Protein AF-A0A0C2JG54-F1 (afdb_monomer_lite)

Organism: Thelohanellus kitauei (NCBI:txid669202)

Foldseek 3Di:
DDPVQVLLDDPPPVPDDGDCQLVLLQVLLCPPVPDNPDPDSVVVSVVLLVLQVVLVCLLPDQQDPPPPPDPDDDPDDDDDPVSVVNSLPVSLVSLVVVLVVSVVSRHDPVSSCSSNVDDPVSVVVCLVPVPVPPNPPCPPVDPPDDDQPPQDDLVNLLPDQDDPLRCSVVCVVPVVLLVVLLVQLVVDVVSVVVSVVVVDVVVDPPDPDDPSCSCRSNDDDPPVVVVVVVVVVVVVVVVVVVVD

Radius of gyration: 28.85 Å; chains: 1; bounding box: 60×51×78 Å

Secondary structure (DSSP, 8-state):
--GGGTTT-----SSSS---HHHHHHHHHHH-TT--S-SSHHHHHHHHHHHHHHHHHHHHS----------------S--HHHHHHHHHHHHHHHHHHHHHHHHTT--HHHHHHHH---HHHHHHHHHH-TT-TTGGGTT---SS---PPPPPHHHHHTS--STT-TTHHHHHTHHHHHHHHHHHHH-HHHHHHHHHHHHHHH-TT----HHHHHHHTT---THHHHHHHHHHHHHHHHHHS--

Structure (mmCIF, N/CA/C/O backbone):
data_AF-A0A0C2JG54-F1
#
_entry.id   AF-A0A0C2JG54-F1
#
loop_
_atom_site.group_PDB
_atom_site.id
_atom_site.type_symbol
_atom_site.label_atom_id
_atom_site.label_alt_id
_atom_site.label_comp_id
_atom_site.label_asym_id
_atom_site.label_entity_id
_atom_site.label_seq_id
_atom_site.pdbx_PDB_ins_code
_atom_site.Cartn_x
_atom_site.Cartn_y
_atom_site.Cartn_z
_atom_site.occupancy
_atom_site.B_iso_or_equiv
_atom_site.auth_seq_id
_atom_site.auth_comp_id
_atom_site.auth_asym_id
_atom_site.auth_atom_id
_atom_site.pdbx_PDB_model_num
ATOM 1 N N . MET A 1 1 ? -26.460 14.138 14.884 1.00 49.19 1 MET A N 1
ATOM 2 C CA . MET A 1 1 ? -25.279 13.761 15.700 1.00 49.19 1 MET A CA 1
ATOM 3 C C . MET A 1 1 ? -24.371 14.977 15.811 1.00 49.19 1 MET A C 1
ATOM 5 O O . MET A 1 1 ? -24.187 15.636 14.797 1.00 49.19 1 MET A O 1
ATOM 9 N N . LYS A 1 2 ? -23.854 15.303 17.004 1.00 48.59 2 LYS A N 1
ATOM 10 C CA . LYS A 1 2 ? -22.989 16.481 17.217 1.00 48.59 2 LYS A CA 1
ATOM 11 C C . LYS A 1 2 ? -21.664 16.333 16.445 1.00 48.59 2 LYS A C 1
ATOM 13 O O . LYS A 1 2 ? -21.133 15.227 16.345 1.00 48.59 2 LYS A O 1
ATOM 18 N N . GLU A 1 3 ? -21.126 17.434 15.915 1.00 58.03 3 GLU A N 1
ATOM 19 C CA . GLU A 1 3 ? -19.881 17.465 15.119 1.00 58.03 3 GLU A CA 1
ATOM 20 C C . GLU A 1 3 ? -18.655 16.902 15.857 1.00 58.03 3 GLU A C 1
ATOM 22 O O . GLU A 1 3 ? -17.719 16.401 15.231 1.00 58.03 3 GLU A O 1
ATOM 27 N N . THR A 1 4 ? -18.694 16.901 17.189 1.00 57.66 4 THR A N 1
ATOM 28 C CA . THR A 1 4 ? -17.655 16.382 18.085 1.00 57.66 4 THR A CA 1
ATOM 29 C C . THR A 1 4 ? -17.333 14.894 17.891 1.00 57.66 4 THR A C 1
ATOM 31 O O . THR A 1 4 ? -16.250 14.458 18.273 1.00 57.66 4 THR A O 1
ATOM 34 N N . TYR A 1 5 ? -18.217 14.105 17.268 1.00 62.91 5 TYR A N 1
ATOM 35 C CA . TYR A 1 5 ? -18.058 12.644 17.144 1.00 62.91 5 TYR A CA 1
ATOM 36 C C . TYR A 1 5 ? -17.527 12.161 15.786 1.00 62.91 5 TYR A C 1
ATOM 38 O O . TYR A 1 5 ? -17.170 10.991 15.628 1.00 62.91 5 TYR A O 1
ATOM 46 N N . LYS A 1 6 ? -17.399 13.074 14.818 1.00 66.75 6 LYS A N 1
ATOM 47 C CA . LYS A 1 6 ? -16.863 12.831 13.467 1.00 66.75 6 LYS A CA 1
ATOM 48 C C . LYS A 1 6 ? -15.431 12.245 13.400 1.00 66.75 6 LYS A C 1
ATOM 50 O O . LYS A 1 6 ? -15.089 11.664 12.375 1.00 66.75 6 LYS A O 1
ATOM 55 N N . PRO A 1 7 ? -14.553 12.379 14.418 1.00 61.56 7 PRO A N 1
ATOM 56 C CA . PRO A 1 7 ? -13.228 11.745 14.391 1.00 61.56 7 PRO A CA 1
ATOM 57 C C . PRO A 1 7 ? -13.228 10.262 14.796 1.00 61.56 7 PRO A C 1
ATOM 59 O O . PRO A 1 7 ? -12.295 9.540 14.452 1.00 61.56 7 PRO A O 1
ATOM 62 N N . VAL A 1 8 ? -14.231 9.828 15.567 1.00 64.75 8 VAL A N 1
ATOM 63 C CA . VAL A 1 8 ? -14.360 8.459 16.112 1.00 64.75 8 VAL A CA 1
ATOM 64 C C . VAL A 1 8 ? -15.278 7.618 15.224 1.00 64.75 8 VAL A C 1
ATOM 66 O O . VAL A 1 8 ? -15.030 6.436 15.001 1.00 64.75 8 VAL A O 1
ATOM 69 N N . TYR A 1 9 ? -16.290 8.261 14.646 1.00 70.50 9 TYR A N 1
ATOM 70 C CA . TYR A 1 9 ? -17.111 7.737 13.562 1.00 70.50 9 TYR A CA 1
ATOM 71 C C . TYR A 1 9 ? -16.610 8.327 12.246 1.00 70.50 9 TYR A C 1
ATOM 73 O O . TYR A 1 9 ? -16.751 9.533 12.064 1.00 70.50 9 TYR A O 1
ATOM 81 N N . PRO A 1 10 ? -16.101 7.536 11.284 1.00 60.97 10 PRO A N 1
ATOM 82 C CA . PRO A 1 10 ? -17.050 6.770 10.475 1.00 60.97 10 PRO A CA 1
ATOM 83 C C . PRO A 1 10 ? -16.484 5.455 9.914 1.00 60.97 10 PRO A C 1
ATOM 85 O O . PRO A 1 10 ? -15.308 5.339 9.593 1.00 60.97 10 PRO A O 1
ATOM 88 N N . CYS A 1 11 ? -17.343 4.480 9.644 1.00 57.81 11 CYS A N 1
ATOM 89 C CA . CYS A 1 11 ? -17.096 3.597 8.508 1.00 57.81 11 CYS A CA 1
ATOM 90 C C . CYS A 1 11 ? -17.916 4.163 7.347 1.00 57.81 11 CYS A C 1
ATOM 92 O O . CYS A 1 11 ? -19.117 3.889 7.260 1.00 57.81 11 CYS A O 1
ATOM 94 N N . PRO A 1 12 ? -17.324 4.999 6.481 1.00 57.12 12 PRO A N 1
ATOM 95 C CA . PRO A 1 12 ? -17.988 5.441 5.275 1.00 57.12 12 PRO A CA 1
ATOM 96 C C . PRO A 1 12 ? -17.878 4.283 4.291 1.00 57.12 12 PRO A C 1
ATOM 98 O O . PRO A 1 12 ? -17.077 4.340 3.367 1.00 57.12 12 PRO A O 1
ATOM 101 N N . ASN A 1 13 ? -18.587 3.176 4.519 1.00 50.16 13 ASN A N 1
ATOM 102 C CA . ASN A 1 13 ? -18.675 2.173 3.473 1.00 50.16 13 ASN A CA 1
ATOM 103 C C . ASN A 1 13 ? -19.543 2.794 2.366 1.00 50.16 13 ASN A C 1
ATOM 105 O O . ASN A 1 13 ? -20.752 2.915 2.563 1.00 50.16 13 ASN A O 1
ATOM 109 N N . PRO A 1 14 ? -18.986 3.235 1.220 1.00 47.69 14 PRO A N 1
ATOM 110 C CA . PRO A 1 14 ? -19.696 4.132 0.306 1.00 47.69 14 PRO A CA 1
ATOM 111 C C . PRO A 1 14 ? -20.784 3.422 -0.502 1.00 47.69 14 PRO A C 1
ATOM 113 O O . PRO A 1 14 ? -21.377 4.024 -1.389 1.00 47.69 14 PRO A O 1
ATOM 116 N N . LYS A 1 15 ? -20.983 2.114 -0.285 1.00 53.34 15 LYS A N 1
ATOM 117 C CA . LYS A 1 15 ? -21.730 1.265 -1.217 1.00 53.34 15 LYS A CA 1
ATOM 118 C C . LYS A 1 15 ? -22.927 0.534 -0.621 1.00 53.34 15 LYS A C 1
ATOM 120 O O . LYS A 1 15 ? -23.858 0.291 -1.375 1.00 53.34 15 LYS A O 1
ATOM 125 N N . LYS A 1 16 ? -22.958 0.188 0.672 1.00 52.69 16 LYS A N 1
ATOM 126 C CA . LYS A 1 16 ? -24.101 -0.510 1.297 1.00 52.69 16 LYS A CA 1
ATOM 127 C C . LYS A 1 16 ? -24.074 -0.318 2.815 1.00 52.69 16 LYS A C 1
ATOM 129 O O . LYS A 1 16 ? -23.195 -0.897 3.434 1.00 52.69 16 LYS A O 1
ATOM 134 N N . LYS A 1 17 ? -25.053 0.430 3.354 1.00 54.88 17 LYS A N 1
ATOM 135 C CA . LYS A 1 17 ? -25.437 0.584 4.779 1.00 54.88 17 LYS A CA 1
ATOM 136 C C . LYS A 1 17 ? -24.293 1.022 5.730 1.00 54.88 17 LYS A C 1
ATOM 138 O O . LYS A 1 17 ? -23.187 0.497 5.695 1.00 54.88 17 LYS A O 1
ATOM 143 N N . GLY A 1 18 ? -24.536 2.022 6.580 1.00 61.12 18 GLY A N 1
ATOM 144 C CA . GLY A 1 18 ? -23.545 2.465 7.574 1.00 61.12 18 GLY A CA 1
ATOM 145 C C . GLY A 1 18 ? -23.067 1.304 8.460 1.00 61.12 18 GLY A C 1
ATOM 146 O O . GLY A 1 18 ? -23.835 0.388 8.740 1.00 61.12 18 GLY A O 1
ATOM 147 N N . CYS A 1 19 ? -21.797 1.304 8.884 1.00 72.56 19 CYS A N 1
ATOM 148 C CA . CYS A 1 19 ? -21.339 0.328 9.882 1.00 72.56 19 CYS A CA 1
ATOM 149 C C . CYS A 1 19 ? -21.973 0.653 11.229 1.00 72.56 19 CYS A C 1
ATOM 151 O O . CYS A 1 19 ? -21.708 1.722 11.773 1.00 72.56 19 CYS A O 1
ATOM 153 N N . PHE A 1 20 ? -22.711 -0.302 11.784 1.00 77.75 20 PHE A N 1
ATOM 154 C CA . PHE A 1 20 ? -23.254 -0.247 13.144 1.00 77.75 20 PHE A CA 1
ATOM 155 C C . PHE A 1 20 ? -22.294 -0.862 14.176 1.00 77.75 20 PHE A C 1
ATOM 157 O O . PHE A 1 20 ? -22.687 -1.201 15.281 1.00 77.75 20 PHE A O 1
ATOM 164 N N . CYS A 1 21 ? -21.015 -1.025 13.828 1.00 83.06 21 CYS A N 1
ATOM 165 C CA . CYS A 1 21 ? -20.010 -1.671 14.678 1.00 83.06 21 CYS A CA 1
ATOM 166 C C . CYS A 1 21 ? -19.832 -1.004 16.050 1.00 83.06 21 CYS A C 1
ATOM 168 O O . CYS A 1 21 ? -19.509 -1.684 17.014 1.00 83.06 21 CYS A O 1
ATOM 170 N N . LEU A 1 22 ? -20.031 0.313 16.149 1.00 79.31 22 LEU A N 1
ATOM 171 C CA . LEU A 1 22 ? -19.965 1.019 17.432 1.00 79.31 22 LEU A CA 1
ATOM 172 C C . LEU A 1 22 ? -21.235 0.835 18.270 1.00 79.31 22 LEU A C 1
ATOM 174 O O . LEU A 1 22 ? -21.147 0.786 19.493 1.00 79.31 22 LEU A O 1
ATOM 178 N N . ASP A 1 23 ? -22.387 0.673 17.622 1.00 80.94 23 ASP A N 1
ATOM 179 C CA . ASP A 1 23 ? -23.646 0.380 18.309 1.00 80.94 23 ASP A CA 1
ATOM 180 C C . ASP A 1 23 ? -23.637 -1.065 18.827 1.00 80.94 23 ASP A C 1
ATOM 182 O O . ASP A 1 23 ? -24.000 -1.310 19.972 1.00 80.94 23 ASP A O 1
ATOM 186 N N . VAL A 1 24 ? -23.117 -2.004 18.026 1.00 82.44 24 VAL A N 1
ATOM 187 C CA . VAL A 1 24 ? -22.852 -3.391 18.445 1.00 82.44 24 VAL A CA 1
ATOM 188 C C . VAL A 1 24 ? -21.877 -3.421 19.621 1.00 82.44 24 VAL A C 1
ATOM 190 O O . VAL A 1 24 ? -22.198 -4.018 20.642 1.00 82.44 24 VAL A O 1
ATOM 193 N N . TYR A 1 25 ? -20.754 -2.697 19.539 1.00 83.19 25 TYR A N 1
ATOM 194 C CA . TYR A 1 25 ? -19.803 -2.575 20.650 1.00 83.19 25 TYR A CA 1
ATOM 195 C C . TYR A 1 25 ? -20.481 -2.083 21.937 1.00 83.19 25 TYR A C 1
ATOM 197 O O . TYR A 1 25 ? -20.229 -2.604 23.022 1.00 83.19 25 TYR A O 1
ATOM 205 N N . PHE A 1 26 ? -21.366 -1.088 21.841 1.00 80.62 26 PHE A N 1
ATOM 206 C CA . PHE A 1 26 ? -22.108 -0.582 22.995 1.00 80.62 26 PHE A CA 1
ATOM 207 C C . PHE A 1 26 ? -23.092 -1.611 23.571 1.00 80.62 26 PHE A C 1
ATOM 209 O O . PHE A 1 26 ? -23.169 -1.765 24.788 1.00 80.62 26 PHE A O 1
ATOM 216 N N . ILE A 1 27 ? -23.828 -2.323 22.714 1.00 80.06 27 ILE A N 1
ATOM 217 C CA . ILE A 1 27 ? -24.775 -3.362 23.137 1.00 80.06 27 ILE A CA 1
ATOM 218 C C . ILE A 1 27 ? -24.030 -4.508 23.831 1.00 80.06 27 ILE A C 1
ATOM 220 O O . ILE A 1 27 ? -24.398 -4.890 24.938 1.00 80.06 27 ILE A O 1
ATOM 224 N N . GLU A 1 28 ? -22.948 -5.007 23.232 1.00 79.69 28 GLU A N 1
ATOM 225 C CA . GLU A 1 28 ? -22.145 -6.108 23.779 1.00 79.69 28 GLU A CA 1
ATOM 226 C C . GLU A 1 28 ? -21.472 -5.726 25.105 1.00 79.69 28 GLU A C 1
ATOM 228 O O . GLU A 1 28 ? -21.487 -6.499 26.060 1.00 79.69 28 GLU A O 1
ATOM 233 N N . THR A 1 29 ? -20.948 -4.502 25.216 1.00 74.94 29 THR A N 1
ATOM 234 C CA . THR A 1 29 ? -20.339 -4.022 26.471 1.00 74.94 29 THR A CA 1
ATOM 235 C C . THR A 1 29 ? -21.346 -3.775 27.595 1.00 74.94 29 THR A C 1
ATOM 237 O O . THR A 1 29 ? -20.947 -3.751 28.762 1.00 74.94 29 THR A O 1
ATOM 240 N N . LYS A 1 30 ? -22.636 -3.617 27.273 1.00 70.00 30 LYS A N 1
ATOM 241 C CA . LYS A 1 30 ? -23.733 -3.598 28.251 1.00 70.00 30 LYS A CA 1
ATOM 242 C C . LYS A 1 30 ? -24.241 -4.990 28.624 1.00 70.00 30 LYS A C 1
ATOM 244 O O . LYS A 1 30 ? -24.660 -5.163 29.760 1.00 70.00 30 LYS A O 1
ATOM 249 N N . ALA A 1 31 ? -24.219 -5.935 27.685 1.00 62.16 31 ALA A N 1
ATOM 250 C CA . ALA A 1 31 ? -24.738 -7.293 27.861 1.00 62.16 31 ALA A CA 1
ATOM 251 C C . ALA A 1 31 ? -23.793 -8.230 28.638 1.00 62.16 31 ALA A C 1
ATOM 253 O O . ALA A 1 31 ? -24.183 -9.335 28.998 1.00 62.16 31 ALA A O 1
ATOM 254 N N . LEU A 1 32 ? -22.548 -7.820 28.898 1.00 67.12 32 LEU A N 1
ATOM 255 C CA . LEU A 1 32 ? -21.642 -8.541 29.794 1.00 67.12 32 LEU A CA 1
ATOM 256 C C . LEU A 1 32 ? -22.118 -8.376 31.251 1.00 67.12 32 LEU A C 1
ATOM 258 O O . LEU A 1 32 ? -21.706 -7.454 31.956 1.00 67.12 32 LEU A O 1
ATOM 262 N N . ASP A 1 33 ? -22.983 -9.304 31.671 1.00 50.66 33 ASP A N 1
ATOM 263 C CA . ASP A 1 33 ? -23.751 -9.341 32.930 1.00 50.66 33 ASP A CA 1
ATOM 264 C C . ASP A 1 33 ? -22.932 -9.213 34.224 1.00 50.66 33 ASP A C 1
ATOM 266 O O . ASP A 1 33 ? -23.489 -8.985 35.296 1.00 50.66 33 ASP A O 1
ATOM 270 N N . SER A 1 34 ? -21.605 -9.341 34.166 1.00 52.44 34 SER A N 1
ATOM 271 C CA . SER A 1 34 ? -20.774 -9.286 35.368 1.00 52.44 34 SER A CA 1
ATOM 272 C C . SER A 1 34 ? -20.476 -7.858 35.828 1.00 52.44 34 SER A C 1
ATOM 274 O O . SER A 1 34 ? -20.471 -7.634 37.028 1.00 52.44 34 SER A O 1
ATOM 276 N N . PHE A 1 35 ? -20.277 -6.891 34.921 1.00 52.72 35 PHE A N 1
ATOM 277 C CA . PHE A 1 35 ? -20.114 -5.463 35.241 1.00 52.72 35 PHE A CA 1
ATOM 278 C C . PHE A 1 35 ? -20.300 -4.633 33.960 1.00 52.72 35 PHE A C 1
ATOM 280 O O . PHE A 1 35 ? -19.410 -4.670 33.102 1.00 52.72 35 PHE A O 1
ATOM 287 N N . PRO A 1 36 ? -21.385 -3.846 33.807 1.00 66.00 36 PRO A N 1
ATOM 288 C CA . PRO A 1 36 ? -21.534 -2.981 32.644 1.00 66.00 36 PRO A CA 1
ATOM 289 C C . PRO A 1 36 ? -20.395 -1.959 32.650 1.00 66.00 36 PRO A C 1
ATOM 291 O O . PRO A 1 36 ? -20.350 -1.044 33.474 1.00 66.00 36 PRO A O 1
ATOM 294 N N . LYS A 1 37 ? -19.444 -2.137 31.728 1.00 74.56 37 LYS A N 1
ATOM 295 C CA . LYS A 1 37 ? -18.219 -1.326 31.648 1.00 74.56 37 LYS A CA 1
ATOM 296 C C . LYS A 1 37 ? -18.522 0.154 31.398 1.00 74.56 37 LYS A C 1
ATOM 298 O O . LYS A 1 37 ? -17.713 1.012 31.746 1.00 74.56 37 LYS A O 1
ATOM 303 N N . PHE A 1 38 ? -19.677 0.436 30.797 1.00 82.69 38 PHE A N 1
ATOM 304 C CA . PHE A 1 38 ? -20.139 1.773 30.451 1.00 82.69 38 PHE A CA 1
ATOM 305 C C . PHE A 1 38 ? -21.634 1.919 30.749 1.00 82.69 38 PHE A C 1
ATOM 307 O O . PHE A 1 38 ? -22.447 1.075 30.367 1.00 82.69 38 PHE A O 1
ATOM 314 N N . LYS A 1 39 ? -22.023 3.021 31.393 1.00 84.19 39 LYS A N 1
ATOM 315 C CA . LYS A 1 39 ? -23.423 3.310 31.750 1.00 84.19 39 LYS A CA 1
ATOM 316 C C . LYS A 1 39 ? -24.226 3.801 30.545 1.00 84.19 39 LYS A C 1
ATOM 318 O O . LYS A 1 39 ? -25.406 3.479 30.377 1.00 84.19 39 LYS A O 1
ATOM 323 N N . ASN A 1 40 ? -23.587 4.581 29.678 1.00 85.38 40 ASN A N 1
ATOM 324 C CA . ASN A 1 40 ? -24.221 5.232 28.538 1.00 85.38 40 ASN A CA 1
ATOM 325 C C . ASN A 1 40 ? -23.270 5.324 27.334 1.00 85.38 40 ASN A C 1
ATOM 327 O O . ASN A 1 40 ? -22.070 5.075 27.435 1.00 85.38 40 ASN A O 1
ATOM 331 N N . MET A 1 41 ? -23.831 5.678 26.177 1.00 82.06 41 MET A N 1
ATOM 332 C CA . MET A 1 41 ? -23.078 5.793 24.925 1.00 82.06 41 MET A CA 1
ATOM 333 C C . MET A 1 41 ? -21.999 6.885 24.992 1.00 82.06 41 MET A C 1
ATOM 335 O O . MET A 1 41 ? -20.964 6.783 24.337 1.00 82.06 41 MET A O 1
ATOM 339 N N . GLN A 1 42 ? -22.213 7.921 25.807 1.00 85.06 42 GLN A N 1
ATOM 340 C CA . GLN A 1 42 ? -21.254 9.008 25.974 1.00 85.06 42 GLN A CA 1
ATOM 341 C C . GLN A 1 42 ? -19.957 8.508 26.626 1.00 85.06 42 GLN A C 1
ATOM 343 O O . GLN A 1 42 ? -18.880 8.824 26.131 1.00 85.06 42 GLN A O 1
ATOM 348 N N . GLU A 1 43 ? -20.042 7.650 27.646 1.00 87.50 43 GLU A N 1
ATOM 349 C CA . GLU A 1 43 ? -18.865 7.057 28.294 1.00 87.50 43 GLU A CA 1
ATOM 350 C C . GLU A 1 43 ? -18.038 6.185 27.335 1.00 87.50 43 GLU A C 1
ATOM 352 O O . GLU A 1 43 ? -16.804 6.221 27.382 1.00 87.50 43 GLU A O 1
ATOM 357 N N . VAL A 1 44 ? -18.695 5.446 26.428 1.00 86.69 44 VAL A N 1
ATOM 358 C CA . VAL A 1 44 ? -18.012 4.697 25.357 1.00 86.69 44 VAL A CA 1
ATOM 359 C C . VAL A 1 44 ? -17.249 5.647 24.452 1.00 86.69 44 VAL A C 1
ATOM 361 O O . VAL A 1 44 ? -16.067 5.439 24.180 1.00 86.69 44 VAL A O 1
ATOM 364 N N . ILE A 1 45 ? -17.905 6.707 23.991 1.00 86.25 45 ILE A N 1
ATOM 365 C CA . ILE A 1 45 ? -17.276 7.683 23.107 1.00 86.25 45 ILE A CA 1
ATOM 366 C C . ILE A 1 45 ? -16.085 8.352 23.803 1.00 86.25 45 ILE A C 1
ATOM 368 O O . ILE A 1 45 ? -15.012 8.454 23.208 1.00 86.25 45 ILE A O 1
ATOM 372 N N . ASP A 1 46 ? -16.230 8.743 25.068 1.00 89.50 46 ASP A N 1
ATOM 373 C CA . ASP A 1 46 ? -15.159 9.355 25.857 1.00 89.50 46 ASP A CA 1
ATOM 374 C C . ASP A 1 46 ? -13.988 8.384 26.066 1.00 89.50 46 ASP A C 1
ATOM 376 O O . ASP A 1 46 ? -12.818 8.777 26.057 1.00 89.50 46 ASP A O 1
ATOM 380 N N . TYR A 1 47 ? -14.268 7.090 26.225 1.00 90.75 47 TYR A N 1
ATOM 381 C CA . TYR A 1 47 ? -13.240 6.053 26.242 1.00 90.75 47 TYR A CA 1
ATOM 382 C C . TYR A 1 47 ? -12.502 5.952 24.900 1.00 90.75 47 TYR A C 1
ATOM 384 O O . TYR A 1 47 ? -11.270 5.994 24.875 1.00 90.75 47 TYR A O 1
ATOM 392 N N . LEU A 1 48 ? -13.219 5.898 23.775 1.00 90.62 48 LEU A N 1
ATOM 393 C CA . LEU A 1 48 ? -12.609 5.836 22.442 1.00 90.62 48 LEU A CA 1
ATOM 394 C C . LEU A 1 48 ? -11.786 7.093 22.119 1.00 90.62 48 LEU A C 1
ATOM 396 O O . LEU A 1 48 ? -10.703 6.993 21.536 1.00 90.62 48 LEU A O 1
ATOM 400 N N . LEU A 1 49 ? -12.247 8.272 22.543 1.00 89.75 49 LEU A N 1
ATOM 401 C CA . L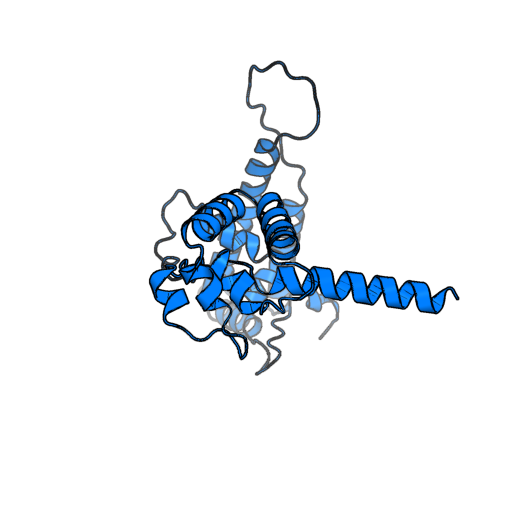EU A 1 49 ? -11.492 9.521 22.438 1.00 89.75 49 LEU A CA 1
ATOM 402 C C . LEU A 1 49 ? -10.211 9.484 23.278 1.00 89.75 49 LEU A C 1
ATOM 404 O O . LEU A 1 49 ? -9.169 9.940 22.810 1.00 89.75 49 LEU A O 1
ATOM 408 N N . ARG A 1 50 ? -10.239 8.888 24.477 1.00 92.75 50 ARG A N 1
ATOM 409 C CA . ARG A 1 50 ? -9.028 8.674 25.288 1.00 92.75 50 ARG A CA 1
ATOM 410 C C . ARG A 1 50 ? -8.028 7.751 24.592 1.00 92.75 50 ARG A C 1
ATOM 412 O O . ARG A 1 50 ? -6.838 8.071 24.574 1.00 92.75 50 ARG A O 1
ATOM 419 N N . LEU A 1 51 ? -8.491 6.664 23.968 1.00 93.31 51 LEU A N 1
ATOM 420 C CA . LEU A 1 51 ? -7.628 5.786 23.166 1.00 93.31 51 LEU A CA 1
ATOM 421 C C . LEU A 1 51 ? -6.974 6.549 22.008 1.00 93.31 51 LEU A C 1
ATOM 423 O O . LEU A 1 51 ? -5.761 6.467 21.812 1.00 93.31 51 LEU A O 1
ATOM 427 N N . ARG A 1 52 ? -7.761 7.350 21.281 1.00 92.19 52 ARG A N 1
ATOM 428 C CA . ARG A 1 52 ? -7.263 8.210 20.201 1.00 92.19 52 ARG A CA 1
ATOM 429 C C . ARG A 1 52 ? -6.207 9.193 20.696 1.00 92.19 52 ARG A C 1
ATOM 431 O O . ARG A 1 52 ? -5.140 9.299 20.097 1.00 92.19 52 ARG A O 1
ATOM 438 N N . SER A 1 53 ? -6.491 9.911 21.779 1.00 92.12 53 SER A N 1
ATOM 439 C CA . SER A 1 53 ? -5.570 10.891 22.358 1.00 92.12 53 SER A CA 1
ATOM 440 C C . SER A 1 53 ? -4.257 10.240 22.782 1.00 92.12 53 SER A C 1
ATOM 442 O O . SER A 1 53 ? -3.192 10.774 22.477 1.00 92.12 53 SER A O 1
ATOM 444 N N . LYS A 1 54 ? -4.310 9.050 23.393 1.00 93.50 54 LYS A N 1
ATOM 445 C CA . LYS A 1 54 ? -3.115 8.277 23.751 1.00 93.50 54 LYS A CA 1
ATOM 446 C C . LYS A 1 54 ? -2.332 7.825 22.516 1.00 93.50 54 LYS A C 1
ATOM 448 O O . LYS A 1 54 ? -1.118 8.008 22.481 1.00 93.50 54 LYS A O 1
ATOM 453 N N . ALA A 1 55 ? -3.004 7.314 21.483 1.00 91.56 55 ALA A N 1
ATOM 454 C CA . ALA A 1 55 ? -2.359 6.951 20.219 1.00 91.56 55 ALA A CA 1
ATOM 455 C C . ALA A 1 55 ? -1.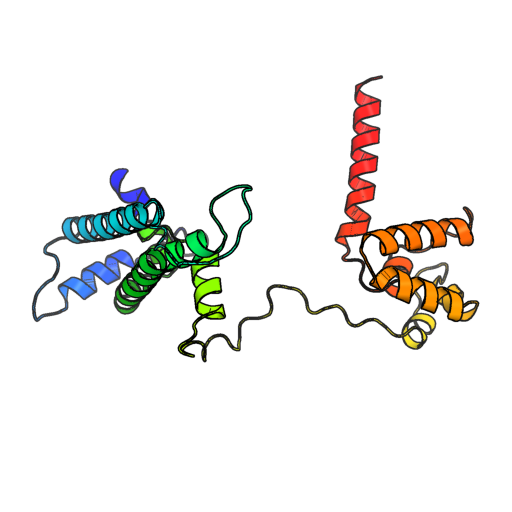655 8.155 19.570 1.00 91.56 55 ALA A C 1
ATOM 457 O O . ALA A 1 55 ? -0.499 8.058 19.160 1.00 91.56 55 ALA A O 1
ATOM 458 N N . LEU A 1 56 ? -2.332 9.306 19.512 1.00 90.06 56 LEU A N 1
ATOM 459 C CA . LEU A 1 56 ? -1.780 10.542 18.960 1.00 90.06 56 LEU A CA 1
ATOM 460 C C . LEU A 1 56 ? -0.592 11.047 19.775 1.00 90.06 56 LEU A C 1
ATOM 462 O O . LEU A 1 56 ? 0.409 11.458 19.190 1.00 90.06 56 LEU A O 1
ATOM 466 N N . PHE A 1 57 ? -0.682 10.993 21.100 1.00 90.19 57 PHE A N 1
ATOM 467 C CA . PHE A 1 57 ? 0.413 11.358 21.987 1.00 90.19 57 PHE A CA 1
ATOM 468 C C . PHE A 1 57 ? 1.644 10.484 21.729 1.00 90.19 57 PHE A C 1
ATOM 470 O O . PHE A 1 57 ? 2.701 11.018 21.401 1.00 90.19 57 PHE A O 1
ATOM 477 N N . LEU A 1 58 ? 1.485 9.157 21.747 1.00 88.19 58 LEU A N 1
ATOM 478 C CA . LEU A 1 58 ? 2.565 8.207 21.454 1.00 88.19 58 LEU A CA 1
ATOM 479 C C . LEU A 1 58 ? 3.152 8.405 20.048 1.00 88.19 58 LEU A C 1
ATOM 481 O O . LEU A 1 58 ? 4.364 8.339 19.874 1.00 88.19 58 LEU A O 1
ATOM 485 N N . SER A 1 59 ? 2.324 8.730 19.049 1.00 85.12 59 SER A N 1
ATOM 486 C CA . SER A 1 59 ? 2.800 9.000 17.682 1.00 85.12 59 SER A CA 1
ATOM 487 C C . SER A 1 59 ? 3.673 10.257 17.567 1.00 85.12 59 SER A C 1
ATOM 489 O O . SER A 1 59 ? 4.475 10.369 16.638 1.00 85.12 59 SER A O 1
ATOM 491 N N . LYS A 1 60 ? 3.501 11.212 18.493 1.00 85.00 60 LYS A N 1
ATOM 492 C CA . LYS A 1 60 ? 4.197 12.505 18.517 1.00 85.00 60 LYS A CA 1
ATOM 493 C C . LYS A 1 60 ? 5.367 12.546 19.499 1.00 85.00 60 LYS A C 1
ATOM 495 O O . LYS A 1 60 ? 6.126 13.512 19.458 1.00 85.00 60 LYS A O 1
ATOM 500 N N . GLN A 1 61 ? 5.520 11.550 20.373 1.00 78.06 61 GLN A N 1
ATOM 501 C CA . GLN A 1 61 ? 6.601 11.554 21.352 1.00 78.06 61 GLN A CA 1
ATOM 502 C C . GLN A 1 61 ? 7.978 11.566 20.661 1.00 78.06 61 GLN A C 1
ATOM 504 O O . GLN A 1 61 ? 8.233 10.779 19.738 1.00 78.06 61 GLN A O 1
ATOM 509 N N . PRO A 1 62 ? 8.898 12.448 21.092 1.00 62.38 62 PRO A N 1
ATOM 510 C CA . PRO A 1 62 ? 10.264 12.436 20.601 1.00 62.38 62 PRO A CA 1
ATOM 511 C C . PRO A 1 62 ? 10.932 11.165 21.115 1.00 62.38 62 PRO A C 1
ATOM 513 O O . PRO A 1 62 ? 11.122 11.000 22.314 1.00 62.38 62 PRO A O 1
ATOM 516 N N . GLY A 1 63 ? 11.259 10.224 20.228 1.00 60.59 63 GLY A N 1
ATOM 517 C CA . GLY A 1 63 ? 11.841 8.984 20.738 1.00 60.59 63 GLY A CA 1
ATOM 518 C C . GLY A 1 63 ? 13.178 9.203 21.405 1.00 60.59 63 GLY A C 1
ATOM 519 O O . GLY A 1 63 ? 14.072 9.837 20.835 1.00 60.59 63 GLY A O 1
ATOM 520 N N . VAL A 1 64 ? 13.274 8.591 22.573 1.00 53.94 64 VAL A N 1
ATOM 521 C CA . VAL A 1 64 ? 14.465 8.516 23.394 1.00 53.94 64 VAL A CA 1
ATOM 522 C C . VAL A 1 64 ? 15.545 7.801 22.592 1.00 53.94 64 VAL A C 1
ATOM 524 O O . VAL A 1 64 ? 15.401 6.641 22.197 1.00 53.94 64 VAL A O 1
ATOM 527 N N . ILE A 1 65 ? 16.627 8.517 22.301 1.00 54.53 65 ILE A N 1
ATOM 528 C CA . ILE A 1 65 ? 17.871 7.886 21.881 1.00 54.53 65 ILE A CA 1
ATOM 529 C C . ILE A 1 65 ? 18.379 7.207 23.150 1.00 54.53 65 ILE A C 1
ATOM 531 O O . ILE A 1 65 ? 18.936 7.867 24.016 1.00 54.53 65 ILE A O 1
ATOM 535 N N . LYS A 1 66 ? 18.103 5.910 23.324 1.00 50.00 66 LYS A N 1
ATOM 536 C CA . LYS A 1 66 ? 18.884 5.140 24.293 1.00 50.00 66 LYS A CA 1
ATOM 537 C C . LYS A 1 66 ? 20.318 5.175 23.786 1.00 50.00 66 LYS A C 1
ATOM 539 O O . LYS A 1 66 ? 20.535 4.864 22.613 1.00 50.00 66 LYS A O 1
ATOM 544 N N . ASP A 1 67 ? 21.247 5.579 24.646 1.00 45.09 67 ASP A N 1
ATOM 545 C CA . ASP A 1 67 ? 22.680 5.609 24.368 1.00 45.09 67 ASP A CA 1
ATOM 546 C C . ASP A 1 67 ? 23.173 4.189 24.084 1.00 45.09 67 ASP A C 1
ATOM 548 O O . ASP A 1 67 ? 23.684 3.469 24.940 1.00 45.09 67 ASP A O 1
ATOM 552 N N . CYS A 1 68 ? 22.983 3.741 22.849 1.00 45.56 68 CYS A N 1
ATOM 553 C CA . CYS A 1 68 ? 23.709 2.611 22.323 1.00 45.56 68 CYS A CA 1
ATOM 554 C C . CYS A 1 68 ? 25.147 3.105 22.179 1.00 45.56 68 CYS A C 1
ATOM 556 O O . CYS A 1 68 ? 25.444 3.824 21.227 1.00 45.56 68 CYS A O 1
ATOM 558 N N . LYS A 1 69 ? 26.009 2.766 23.146 1.00 42.06 69 LYS A N 1
ATOM 559 C CA . LYS A 1 69 ? 27.461 2.964 23.071 1.00 42.06 69 LYS A CA 1
ATOM 560 C C . LYS A 1 69 ? 27.973 2.337 21.769 1.00 42.06 69 LYS A C 1
ATOM 562 O O . LYS A 1 69 ? 28.241 1.142 21.717 1.00 42.06 69 LYS A O 1
ATOM 567 N N . PHE A 1 70 ? 28.053 3.128 20.708 1.00 45.22 70 PHE A N 1
ATOM 568 C CA . PHE A 1 70 ? 28.712 2.757 19.467 1.00 45.22 70 PHE A CA 1
ATOM 569 C C . PHE A 1 70 ? 29.977 3.594 19.373 1.00 45.22 70 PHE A C 1
ATOM 571 O O . PHE A 1 70 ? 29.934 4.799 19.136 1.00 45.22 70 PHE A O 1
ATOM 578 N N . ASN A 1 71 ? 31.105 2.922 19.586 1.00 44.47 71 ASN A N 1
ATOM 579 C CA . ASN A 1 71 ? 32.414 3.416 19.205 1.00 44.47 71 ASN A CA 1
ATOM 580 C C . ASN A 1 71 ? 32.435 3.524 17.679 1.00 44.47 71 ASN A C 1
ATOM 582 O O . ASN A 1 71 ? 32.660 2.533 16.991 1.00 44.47 71 ASN A O 1
ATOM 586 N N . SER A 1 72 ? 32.167 4.704 17.138 1.00 42.50 72 SER A N 1
ATOM 587 C CA . SER A 1 72 ? 32.528 5.008 15.757 1.00 42.50 72 SER A CA 1
ATOM 588 C C . SER A 1 72 ? 32.546 6.513 15.557 1.00 42.50 72 SER A C 1
ATOM 590 O O . SER A 1 72 ? 31.510 7.178 15.548 1.00 42.50 72 SER A O 1
ATOM 592 N N . THR A 1 73 ? 33.766 7.007 15.417 1.00 47.12 73 THR A N 1
ATOM 593 C CA . THR A 1 73 ? 34.162 8.305 14.891 1.00 47.12 73 THR A CA 1
ATOM 594 C C . THR A 1 73 ? 33.533 8.536 13.518 1.00 47.12 73 THR A C 1
ATOM 596 O O . THR A 1 73 ? 34.072 8.077 12.516 1.00 47.12 73 THR A O 1
ATOM 599 N N . ASP A 1 74 ? 32.398 9.227 13.447 1.00 43.94 74 ASP A N 1
ATOM 600 C CA . ASP A 1 74 ? 32.022 9.919 12.213 1.00 43.94 74 ASP A CA 1
ATOM 601 C C . ASP A 1 74 ? 31.057 11.075 12.508 1.00 43.94 74 ASP A C 1
ATOM 603 O O . ASP A 1 74 ? 29.873 10.904 12.818 1.00 43.94 74 ASP A O 1
ATOM 607 N N . HIS A 1 75 ? 31.602 12.286 12.478 1.00 47.09 75 HIS A N 1
ATOM 608 C CA . HIS A 1 75 ? 30.907 13.523 12.798 1.00 47.09 75 HIS A CA 1
ATOM 609 C C . HIS A 1 75 ? 30.186 14.084 11.575 1.00 47.09 75 HIS A C 1
ATOM 611 O O . HIS A 1 75 ? 30.542 15.163 11.136 1.00 47.09 75 HIS A O 1
ATOM 617 N N . HIS A 1 76 ? 29.127 13.450 11.055 1.00 46.69 76 HIS A N 1
ATOM 618 C CA . HIS A 1 76 ? 28.182 14.169 10.187 1.00 46.69 76 HIS A CA 1
ATOM 619 C C . HIS A 1 76 ? 26.750 13.593 10.165 1.00 46.69 76 HIS A C 1
ATOM 621 O O . HIS A 1 76 ? 26.478 12.510 9.660 1.00 46.69 76 HIS A O 1
ATOM 627 N N . ARG A 1 77 ? 25.812 14.468 10.564 1.00 47.38 77 ARG A N 1
ATOM 628 C CA . ARG A 1 77 ? 24.417 14.607 10.089 1.00 47.38 77 ARG A CA 1
ATOM 629 C C . ARG A 1 77 ? 23.364 13.578 10.538 1.00 47.38 77 ARG A C 1
ATOM 631 O O . ARG A 1 77 ? 23.099 12.572 9.889 1.00 47.38 77 ARG A O 1
ATOM 638 N N . GLY A 1 78 ? 22.553 14.047 11.488 1.00 49.69 78 GLY A N 1
ATOM 639 C CA . GLY A 1 78 ? 21.128 13.727 11.606 1.00 49.69 78 GLY A CA 1
ATOM 640 C C . GLY A 1 78 ? 20.793 12.506 12.469 1.00 49.69 78 GLY A C 1
ATOM 641 O O . GLY A 1 78 ? 21.639 11.650 12.702 1.00 49.69 78 GLY A O 1
ATOM 642 N N . PRO A 1 79 ? 19.540 12.402 12.955 1.00 43.78 79 PRO A N 1
ATOM 643 C CA . PRO A 1 79 ? 19.120 11.288 13.795 1.00 43.78 79 PRO A CA 1
ATOM 644 C C . PRO A 1 79 ? 19.244 9.970 13.022 1.00 43.78 79 PRO A C 1
ATOM 646 O O . PRO A 1 79 ? 18.511 9.718 12.057 1.00 43.78 79 PRO A O 1
ATOM 649 N N . THR A 1 80 ? 20.171 9.121 13.466 1.00 46.59 80 THR A N 1
ATOM 650 C CA . THR A 1 80 ? 20.515 7.827 12.871 1.00 46.59 80 THR A CA 1
ATOM 651 C C . THR A 1 80 ? 19.272 6.938 12.754 1.00 46.59 80 THR A C 1
ATOM 653 O O . THR A 1 80 ? 18.400 6.944 13.632 1.00 46.59 80 THR A O 1
ATOM 656 N N . LYS A 1 81 ? 19.182 6.144 11.672 1.00 48.94 81 LYS A N 1
ATOM 657 C CA . LYS A 1 81 ? 18.054 5.239 11.336 1.00 48.94 81 LYS A CA 1
ATOM 658 C C . LYS A 1 81 ? 17.574 4.354 12.501 1.00 48.94 81 LYS A C 1
ATOM 660 O O . LYS A 1 81 ? 16.406 3.979 12.525 1.00 48.94 81 LYS A O 1
ATOM 665 N N . ILE A 1 82 ? 18.449 4.048 13.459 1.00 43.25 82 ILE A N 1
ATOM 666 C CA . ILE A 1 82 ? 18.179 3.217 14.641 1.00 43.25 82 ILE A CA 1
ATOM 667 C C . ILE A 1 82 ? 17.223 3.920 15.622 1.00 43.25 82 ILE A C 1
ATOM 669 O O . ILE A 1 82 ? 16.264 3.305 16.083 1.00 43.25 82 ILE A O 1
ATOM 673 N N . SER A 1 83 ? 17.383 5.231 15.846 1.00 44.59 83 SER A N 1
ATOM 674 C CA . SER A 1 83 ? 16.486 6.012 16.718 1.00 44.59 83 SER A CA 1
ATOM 675 C C . SER A 1 83 ? 15.051 6.064 16.178 1.00 44.59 83 SER A C 1
ATOM 677 O O . SER A 1 83 ? 14.095 6.047 16.943 1.00 44.59 83 SER A O 1
ATOM 679 N N . LYS A 1 84 ? 14.876 6.060 14.846 1.00 47.78 84 LYS A N 1
ATOM 680 C CA . LYS A 1 84 ? 13.560 5.939 14.189 1.00 47.78 84 LYS A CA 1
ATOM 681 C C . LYS A 1 84 ? 12.946 4.542 14.332 1.00 47.78 84 LYS A C 1
ATOM 683 O O . LYS A 1 84 ? 11.737 4.413 14.178 1.00 47.78 84 LYS A O 1
ATOM 688 N N . LYS A 1 85 ? 13.761 3.519 14.605 1.00 51.34 85 LYS A N 1
ATOM 689 C CA . LYS A 1 85 ? 13.351 2.113 14.713 1.00 51.34 85 LYS A CA 1
ATOM 690 C C . LYS A 1 85 ? 12.783 1.796 16.103 1.00 51.34 85 LYS A C 1
ATOM 692 O O . LYS A 1 85 ? 11.727 1.192 16.173 1.00 51.34 85 LYS A O 1
ATOM 697 N N . LEU A 1 86 ? 13.409 2.286 17.180 1.00 48.94 86 LEU A N 1
ATOM 698 C CA . LEU A 1 86 ? 12.899 2.144 18.559 1.00 48.94 86 LEU A CA 1
ATOM 699 C C . LEU A 1 86 ? 11.643 2.997 18.819 1.00 48.94 86 LEU A C 1
ATOM 701 O O . LEU A 1 86 ? 10.720 2.525 19.471 1.00 48.94 86 LEU A O 1
ATOM 705 N N . LYS A 1 87 ? 11.561 4.196 18.212 1.00 56.97 87 LYS A N 1
ATOM 706 C CA . LYS A 1 87 ? 10.368 5.078 18.175 1.00 56.97 87 LYS A CA 1
ATOM 707 C C . LYS A 1 87 ? 9.090 4.372 17.737 1.00 56.97 87 LYS A C 1
ATOM 709 O O . LYS A 1 87 ? 7.998 4.765 18.128 1.00 56.97 87 LYS A O 1
ATOM 714 N N . ALA A 1 88 ? 9.235 3.376 16.867 1.00 59.78 88 ALA A N 1
ATOM 715 C CA . ALA A 1 88 ? 8.106 2.628 16.366 1.00 59.78 88 ALA A CA 1
ATOM 716 C C . ALA A 1 88 ? 7.530 1.710 17.447 1.00 59.78 88 ALA A C 1
ATOM 71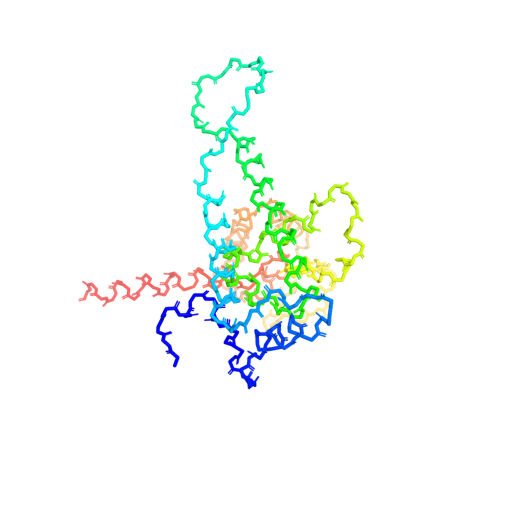8 O O . ALA A 1 88 ? 6.320 1.578 17.461 1.00 59.78 88 ALA A O 1
ATOM 719 N N . ASN A 1 89 ? 8.321 1.128 18.352 1.00 72.38 89 ASN A N 1
ATOM 720 C CA . ASN A 1 89 ? 7.868 -0.025 19.135 1.00 72.38 89 ASN A CA 1
ATOM 721 C C . ASN A 1 89 ? 6.724 0.305 20.101 1.00 72.38 89 ASN A C 1
ATOM 723 O O . ASN A 1 89 ? 5.651 -0.231 19.899 1.00 72.38 89 ASN A O 1
ATOM 727 N N . GLU A 1 90 ? 6.857 1.249 21.040 1.00 80.50 90 GLU A N 1
ATOM 728 C CA . GLU A 1 90 ? 5.781 1.516 22.023 1.00 80.50 90 GLU A CA 1
ATOM 729 C C . GLU A 1 90 ? 4.466 1.986 21.383 1.00 80.50 90 GLU A C 1
ATOM 731 O O . GLU A 1 90 ? 3.385 1.523 21.747 1.00 80.50 90 GLU A O 1
ATOM 736 N N . TYR A 1 91 ? 4.544 2.886 20.396 1.00 87.06 91 TYR A N 1
ATOM 737 C CA . TYR A 1 91 ? 3.371 3.284 19.619 1.00 87.06 91 TYR A CA 1
ATOM 738 C C . TYR A 1 91 ? 2.787 2.085 18.867 1.00 87.06 91 TYR A C 1
ATOM 740 O O . TYR A 1 91 ? 1.581 1.873 18.892 1.00 87.06 91 TYR A O 1
ATOM 748 N N . THR A 1 92 ? 3.631 1.287 18.215 1.00 84.50 92 THR A N 1
ATOM 749 C CA . THR A 1 92 ? 3.201 0.122 17.436 1.00 84.50 92 THR A CA 1
ATOM 750 C C . THR A 1 92 ? 2.547 -0.919 18.341 1.00 84.50 92 THR A C 1
ATOM 752 O O . THR A 1 92 ? 1.421 -1.315 18.063 1.00 84.50 92 THR A O 1
ATOM 755 N N . ASP A 1 93 ? 3.176 -1.277 19.456 1.00 86.81 93 ASP A N 1
ATOM 756 C CA . ASP A 1 93 ? 2.676 -2.216 20.461 1.00 86.81 93 ASP A CA 1
ATOM 757 C C . ASP A 1 93 ? 1.338 -1.742 21.032 1.00 86.81 93 ASP A C 1
ATOM 759 O O . ASP A 1 93 ? 0.371 -2.503 21.062 1.00 86.81 93 ASP A O 1
ATOM 763 N N . TYR A 1 94 ? 1.230 -0.453 21.382 1.00 91.94 94 TYR A N 1
ATOM 764 C CA . TYR A 1 94 ? -0.030 0.135 21.830 1.00 91.94 94 TYR A CA 1
ATOM 765 C C . TYR A 1 94 ? -1.129 0.035 20.766 1.00 91.94 94 TYR A C 1
ATOM 767 O O . TYR A 1 94 ? -2.265 -0.329 21.085 1.00 91.94 94 TYR A O 1
ATOM 775 N N . ILE A 1 95 ? -0.809 0.347 19.505 1.00 91.56 95 ILE A N 1
ATOM 776 C CA . ILE A 1 95 ? -1.757 0.230 18.394 1.00 91.56 95 ILE A CA 1
ATOM 777 C C . ILE A 1 95 ? -2.202 -1.221 18.229 1.00 91.56 95 ILE A C 1
ATOM 779 O O . ILE A 1 95 ? -3.396 -1.449 18.055 1.00 91.56 95 ILE A O 1
ATOM 783 N N . PHE A 1 96 ? -1.293 -2.193 18.302 1.00 88.44 96 PHE A N 1
ATOM 784 C CA . PHE A 1 96 ? -1.629 -3.607 18.138 1.00 88.44 96 PHE A CA 1
ATOM 785 C C . PHE A 1 96 ? -2.494 -4.144 19.259 1.00 88.44 96 PHE A C 1
ATOM 787 O O . PHE A 1 96 ? -3.530 -4.746 18.977 1.00 88.44 96 PHE A O 1
ATOM 794 N N . GLU A 1 97 ? -2.106 -3.888 20.502 1.00 91.31 97 GLU A N 1
ATOM 795 C CA . GLU A 1 97 ? -2.841 -4.362 21.665 1.00 91.31 97 GLU A CA 1
ATOM 796 C C . GLU A 1 97 ? -4.241 -3.749 21.701 1.00 91.31 97 GLU A C 1
ATOM 798 O O . GLU A 1 97 ? -5.249 -4.452 21.769 1.00 91.31 97 GLU A O 1
ATOM 803 N N . THR A 1 98 ? -4.326 -2.430 21.515 1.00 93.06 98 THR A N 1
ATOM 804 C CA . THR A 1 98 ? -5.617 -1.739 21.496 1.00 93.06 98 THR A CA 1
ATOM 805 C C . THR A 1 98 ? -6.463 -2.187 20.305 1.00 93.06 98 THR A C 1
ATOM 807 O O . THR A 1 98 ? -7.659 -2.418 20.453 1.00 93.06 98 THR A O 1
ATOM 810 N N . ARG A 1 99 ? -5.867 -2.369 19.118 1.00 92.25 99 ARG A N 1
ATOM 811 C CA . ARG A 1 99 ? -6.573 -2.890 17.937 1.00 92.25 99 ARG A CA 1
ATOM 812 C C . ARG A 1 99 ? -7.121 -4.292 18.186 1.00 92.25 99 ARG A C 1
ATOM 814 O O . ARG A 1 99 ? -8.243 -4.546 17.757 1.00 92.25 99 ARG A O 1
ATOM 821 N N . ARG A 1 100 ? -6.353 -5.180 18.826 1.00 89.75 100 ARG A N 1
ATOM 822 C CA . ARG A 1 100 ? -6.792 -6.537 19.182 1.00 89.75 100 ARG A CA 1
ATOM 823 C C . ARG A 1 100 ? -8.029 -6.477 20.070 1.00 89.75 100 ARG A C 1
ATOM 825 O O . ARG A 1 100 ? -9.058 -7.016 19.682 1.00 89.75 100 ARG A O 1
ATOM 832 N N . ILE A 1 101 ? -7.960 -5.715 21.160 1.00 89.69 101 ILE A N 1
ATOM 833 C CA . ILE A 1 101 ? -9.083 -5.540 22.088 1.00 89.69 101 ILE A CA 1
ATOM 834 C C . ILE A 1 101 ? -10.314 -4.996 21.351 1.00 89.69 101 ILE A C 1
ATOM 836 O O . ILE A 1 101 ? -11.400 -5.553 21.456 1.00 89.69 101 ILE A O 1
ATOM 840 N N . LEU A 1 102 ? -10.173 -3.934 20.549 1.00 89.25 102 LEU A N 1
ATOM 841 C CA . LEU A 1 102 ? -11.311 -3.369 19.809 1.00 89.25 102 LEU A CA 1
ATOM 842 C C . LEU A 1 102 ? -11.927 -4.382 18.824 1.00 89.25 102 LEU A C 1
ATOM 844 O O . LEU A 1 102 ? -13.142 -4.415 18.655 1.00 89.25 102 LEU A O 1
ATOM 848 N N . LYS A 1 103 ? -11.100 -5.221 18.192 1.00 88.25 103 LYS A N 1
ATOM 849 C CA . LYS A 1 103 ? -11.538 -6.265 17.255 1.00 88.25 103 LYS A CA 1
ATOM 850 C C . LYS A 1 103 ? -12.280 -7.408 17.931 1.00 88.25 103 LYS A C 1
ATOM 852 O O . LYS A 1 103 ? -13.266 -7.874 17.372 1.00 88.25 103 LYS A O 1
ATOM 857 N N . GLU A 1 104 ? -11.811 -7.838 19.098 1.00 86.00 104 GLU A N 1
ATOM 858 C CA . GLU A 1 104 ? -12.468 -8.864 19.919 1.00 86.00 104 GLU A CA 1
ATOM 859 C C . GLU A 1 104 ? -13.867 -8.423 20.365 1.00 86.00 104 GLU A C 1
ATOM 861 O O . GLU A 1 104 ? -14.743 -9.258 20.529 1.00 86.00 104 GLU A O 1
ATOM 866 N N . ASN A 1 105 ? -14.100 -7.113 20.463 1.00 85.12 105 ASN A N 1
ATOM 867 C CA . ASN A 1 105 ? -15.406 -6.522 20.763 1.00 85.12 105 ASN A CA 1
ATOM 868 C C . ASN A 1 105 ? -16.161 -6.060 19.489 1.00 85.12 105 ASN A C 1
ATOM 870 O O . ASN A 1 105 ? -16.885 -5.0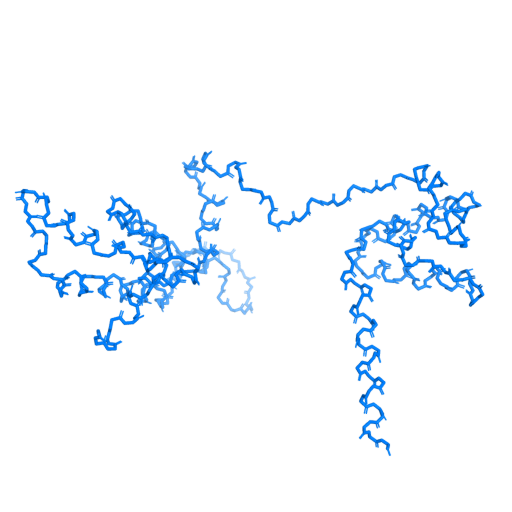68 19.500 1.00 85.12 105 ASN A O 1
ATOM 874 N N . GLY A 1 106 ? -15.902 -6.675 18.331 1.00 84.62 106 GLY A N 1
ATOM 875 C CA . GLY A 1 106 ? -16.701 -6.447 17.119 1.00 84.62 106 GLY A CA 1
ATOM 876 C C . GLY A 1 106 ? -16.430 -5.149 16.337 1.00 84.62 106 GLY A C 1
ATOM 877 O O . GLY A 1 106 ? -17.111 -4.874 15.342 1.00 84.62 106 GLY A O 1
ATOM 878 N N . ILE A 1 107 ? -15.421 -4.340 16.693 1.00 86.75 107 ILE A N 1
ATOM 879 C CA . ILE A 1 107 ? -15.110 -3.115 15.936 1.00 86.75 107 ILE A CA 1
ATOM 880 C C . ILE A 1 107 ? -14.411 -3.441 14.604 1.00 86.75 107 ILE A C 1
ATOM 882 O O . ILE A 1 107 ? -13.395 -4.138 14.533 1.00 86.75 107 ILE A O 1
ATOM 886 N N . CYS A 1 108 ? -14.928 -2.882 13.502 1.00 87.38 108 CYS A N 1
ATOM 887 C CA . CYS A 1 108 ? -14.374 -3.108 12.165 1.00 87.38 108 CYS A CA 1
ATOM 888 C C . CYS A 1 108 ? -12.986 -2.458 11.964 1.00 87.38 108 CYS A C 1
ATOM 890 O O . CYS A 1 108 ? -12.607 -1.522 12.664 1.00 87.38 108 CYS A O 1
ATOM 892 N N . GLU A 1 109 ? -12.220 -2.913 10.958 1.00 87.25 109 GLU A N 1
ATOM 893 C CA . GLU A 1 109 ? -10.847 -2.411 10.720 1.00 87.25 109 GLU A CA 1
ATOM 894 C C . GLU A 1 109 ? -10.813 -0.906 10.454 1.00 87.25 109 GLU A C 1
ATOM 896 O O . GLU A 1 109 ? -9.955 -0.204 10.980 1.00 87.25 109 GLU A O 1
ATOM 901 N N . VAL A 1 110 ? -11.765 -0.419 9.656 1.00 86.06 110 VAL A N 1
ATOM 902 C CA . VAL A 1 110 ? -11.865 0.993 9.277 1.00 86.06 110 VAL A CA 1
ATOM 903 C C . VAL A 1 110 ? -12.100 1.854 10.516 1.00 86.06 110 VAL A C 1
ATOM 905 O O . VAL A 1 110 ? -11.421 2.859 10.705 1.00 86.06 110 VAL A O 1
ATOM 908 N N . SER A 1 111 ? -12.998 1.425 11.404 1.00 87.25 111 SER A N 1
ATOM 909 C CA . SER A 1 111 ? -13.240 2.109 12.674 1.00 87.25 111 SER A CA 1
ATOM 910 C C . SER A 1 111 ? -12.012 2.057 13.580 1.00 87.25 111 SER A C 1
ATOM 912 O O . SER A 1 111 ? -11.632 3.093 14.111 1.00 87.25 111 SER A O 1
ATOM 914 N N . CYS A 1 112 ? -11.324 0.915 13.702 1.00 90.31 112 CYS A N 1
ATOM 915 C CA . CYS A 1 112 ? -10.073 0.845 14.467 1.00 90.31 112 CYS A CA 1
ATOM 916 C C . CYS A 1 112 ? -9.013 1.816 13.922 1.00 90.31 112 CYS A C 1
ATOM 918 O O . CYS A 1 112 ? -8.351 2.491 14.706 1.00 90.31 112 CYS A O 1
ATOM 920 N N . GLN A 1 113 ? -8.857 1.910 12.598 1.00 89.56 113 GLN A N 1
ATOM 921 C CA . GLN A 1 113 ? -7.945 2.861 11.950 1.00 89.56 113 GLN A CA 1
ATOM 922 C C . GLN A 1 113 ? -8.317 4.305 12.253 1.00 89.56 113 GLN A C 1
ATOM 924 O O . GLN A 1 113 ? -7.440 5.109 12.562 1.00 89.56 113 GLN A O 1
ATOM 929 N N . ASN A 1 114 ? -9.607 4.627 12.212 1.00 87.81 114 ASN A N 1
ATOM 930 C CA . ASN A 1 114 ? -10.082 5.969 12.511 1.00 87.81 114 ASN A CA 1
ATOM 931 C C . ASN A 1 114 ? -9.903 6.311 13.986 1.00 87.81 114 ASN A C 1
ATOM 933 O O . ASN A 1 114 ? -9.354 7.364 14.276 1.00 87.81 114 ASN A O 1
ATOM 937 N N . ILE A 1 115 ? -10.260 5.419 14.910 1.00 90.38 115 ILE A N 1
ATOM 938 C CA . ILE A 1 115 ? -10.091 5.622 16.355 1.00 90.38 115 ILE A CA 1
ATOM 939 C C . ILE A 1 115 ? -8.610 5.813 16.696 1.00 90.38 115 ILE A C 1
ATOM 941 O O . ILE A 1 115 ? -8.244 6.802 17.323 1.00 90.38 115 ILE A O 1
ATOM 945 N N . LEU A 1 116 ? -7.746 4.905 16.245 1.00 91.88 116 LEU A N 1
ATOM 946 C CA . LEU A 1 116 ? -6.340 4.860 16.651 1.00 91.88 116 LEU A CA 1
ATOM 947 C C . LEU A 1 116 ? -5.398 5.678 15.746 1.00 91.88 116 LEU A C 1
ATOM 949 O O . LEU A 1 116 ? -4.230 5.869 16.077 1.00 91.88 116 LEU A O 1
ATOM 953 N N . GLY A 1 117 ? -5.879 6.169 14.604 1.00 88.31 117 GLY A N 1
ATOM 954 C CA . GLY A 1 117 ? -5.144 7.068 13.711 1.00 88.31 117 GLY A CA 1
ATOM 955 C C . GLY A 1 117 ? -3.927 6.453 13.009 1.00 88.31 117 GLY A C 1
ATOM 956 O O . GLY A 1 117 ? -3.028 7.193 12.611 1.00 88.31 117 GLY A O 1
ATOM 957 N N . TYR A 1 118 ? -3.854 5.127 12.860 1.00 88.25 118 TYR A N 1
ATOM 958 C CA . TYR A 1 118 ? -2.727 4.470 12.186 1.00 88.25 118 TYR A CA 1
ATOM 959 C C . TYR A 1 118 ? -2.960 4.276 10.683 1.00 88.25 118 TYR A C 1
ATOM 961 O O . TYR A 1 118 ? -4.083 4.149 10.200 1.00 88.25 118 TYR A O 1
ATOM 969 N N . SER A 1 119 ? -1.863 4.203 9.922 1.00 84.31 119 SER A N 1
ATOM 970 C CA . SER A 1 119 ? -1.909 3.920 8.481 1.00 84.31 119 SER A CA 1
ATOM 971 C C . SER A 1 119 ? -1.914 2.417 8.180 1.00 84.31 119 SER A C 1
ATOM 973 O O . SER A 1 119 ? -1.281 1.631 8.885 1.00 84.31 119 SER A O 1
ATOM 975 N N . ASN A 1 120 ? -2.501 2.023 7.045 1.00 80.56 120 ASN A N 1
ATOM 976 C CA . ASN A 1 120 ? -2.450 0.644 6.527 1.00 80.56 120 ASN A CA 1
ATOM 977 C C . ASN A 1 120 ? -1.023 0.064 6.439 1.00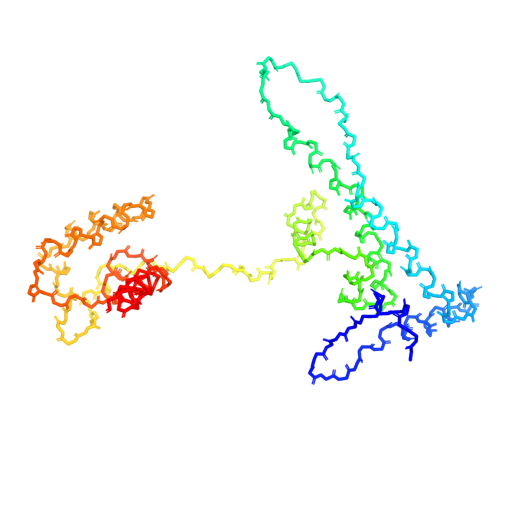 80.56 120 ASN A C 1
ATOM 979 O O . ASN A 1 120 ? -0.817 -1.144 6.557 1.00 80.56 120 ASN A O 1
ATOM 983 N N . ASN A 1 121 ? -0.020 0.921 6.229 1.00 79.12 121 ASN A N 1
ATOM 984 C CA . ASN A 1 121 ? 1.372 0.493 6.128 1.00 79.12 121 ASN A CA 1
ATOM 985 C C . ASN A 1 121 ? 1.961 0.056 7.475 1.00 79.12 121 ASN A C 1
ATOM 987 O O . ASN A 1 121 ? 2.902 -0.735 7.467 1.00 79.12 121 ASN A O 1
ATOM 991 N N . LEU A 1 122 ? 1.441 0.561 8.601 1.00 81.38 122 LEU A N 1
ATOM 992 C CA . LEU A 1 122 ? 1.897 0.172 9.937 1.00 81.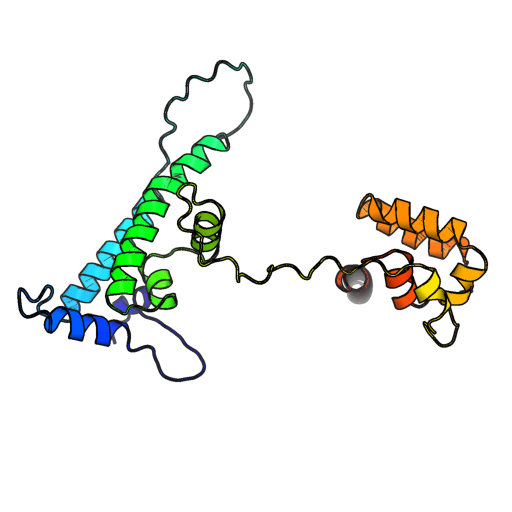38 122 LEU A CA 1
ATOM 993 C C . LEU A 1 122 ? 1.598 -1.311 10.179 1.00 81.38 122 LEU A C 1
ATOM 995 O O . LEU A 1 122 ? 2.514 -2.078 10.466 1.00 81.38 122 LEU A O 1
ATOM 999 N N . ILE A 1 123 ? 0.346 -1.717 9.931 1.00 76.62 123 ILE A N 1
ATOM 1000 C CA . ILE A 1 123 ? -0.098 -3.109 10.069 1.00 76.62 123 ILE A CA 1
ATOM 1001 C C . ILE A 1 123 ? 0.704 -4.028 9.156 1.00 76.62 123 ILE A C 1
ATOM 1003 O O . ILE A 1 123 ? 1.288 -4.998 9.620 1.00 76.62 123 ILE A O 1
ATOM 1007 N N . TYR A 1 124 ? 0.813 -3.676 7.872 1.00 71.06 124 TYR A N 1
ATOM 1008 C CA . TYR A 1 124 ? 1.570 -4.473 6.907 1.00 71.06 124 TYR A CA 1
ATOM 1009 C C . TYR A 1 124 ? 3.042 -4.655 7.299 1.00 71.06 124 TYR A C 1
ATOM 1011 O O . TYR A 1 124 ? 3.605 -5.720 7.075 1.00 71.06 124 TYR A O 1
ATOM 1019 N N . ARG A 1 125 ? 3.696 -3.621 7.846 1.00 69.88 125 ARG A N 1
ATOM 1020 C CA . ARG A 1 125 ? 5.104 -3.723 8.250 1.00 69.88 125 ARG A CA 1
ATOM 1021 C C . ARG A 1 125 ? 5.271 -4.645 9.446 1.00 69.88 125 ARG A C 1
ATOM 1023 O O . ARG A 1 125 ? 6.134 -5.506 9.390 1.00 69.88 125 ARG A O 1
ATOM 1030 N N . TYR A 1 126 ? 4.453 -4.501 10.478 1.00 69.38 126 TYR A N 1
ATOM 1031 C CA . TYR A 1 126 ? 4.523 -5.383 11.641 1.00 69.38 126 TYR A CA 1
ATOM 1032 C C . TYR A 1 126 ? 4.244 -6.837 11.260 1.00 69.38 126 TYR A C 1
ATOM 1034 O O . TYR A 1 126 ? 5.083 -7.695 11.475 1.00 69.38 126 TYR A O 1
ATOM 1042 N N . LEU A 1 127 ? 3.152 -7.086 10.538 1.00 64.25 127 LEU A N 1
ATOM 1043 C CA . LEU A 1 127 ? 2.800 -8.399 9.996 1.00 64.25 127 LEU A CA 1
ATOM 1044 C C . LEU A 1 127 ? 3.849 -8.979 9.025 1.00 64.25 127 LEU A C 1
ATOM 1046 O O . LEU A 1 127 ? 3.835 -10.156 8.708 1.00 64.25 127 LEU A O 1
ATOM 1050 N N . LYS A 1 128 ? 4.760 -8.167 8.488 1.00 63.38 128 LYS A N 1
ATOM 1051 C CA . LYS A 1 128 ? 5.862 -8.653 7.646 1.00 63.38 128 LYS A CA 1
ATOM 1052 C C . LYS A 1 128 ? 7.135 -8.938 8.449 1.00 63.38 128 LYS A C 1
ATOM 1054 O O . LYS A 1 128 ? 7.971 -9.713 7.995 1.00 63.38 128 LYS A O 1
ATOM 1059 N N . PHE A 1 129 ? 7.313 -8.262 9.579 1.00 57.69 129 PHE A N 1
ATOM 1060 C CA . PHE A 1 129 ? 8.549 -8.256 10.362 1.00 57.69 129 PHE A CA 1
ATOM 1061 C C . PHE A 1 129 ? 8.349 -8.742 11.805 1.00 57.69 129 PHE A C 1
ATOM 1063 O O . PHE A 1 129 ? 9.240 -8.542 12.623 1.00 57.69 129 PHE A O 1
ATOM 1070 N N . ASP A 1 130 ? 7.205 -9.353 12.128 1.00 57.31 130 ASP A N 1
ATOM 1071 C CA . ASP A 1 130 ? 6.984 -9.974 13.434 1.00 57.31 130 ASP A CA 1
ATOM 1072 C C . ASP A 1 130 ? 7.991 -11.113 13.624 1.00 57.31 130 ASP A C 1
ATOM 1074 O O . ASP A 1 130 ? 7.977 -12.115 12.908 1.00 57.31 130 ASP A O 1
ATOM 1078 N N . HIS A 1 131 ? 8.900 -10.900 14.572 1.00 52.94 131 HIS A N 1
ATOM 1079 C CA . HIS A 1 131 ? 9.972 -11.819 14.924 1.00 52.94 131 HIS A CA 1
ATOM 1080 C C . HIS A 1 131 ? 9.476 -13.000 15.775 1.00 52.94 131 HIS A C 1
ATOM 1082 O O . HIS A 1 131 ? 10.232 -13.945 15.976 1.00 52.94 131 HIS A O 1
ATOM 1088 N N . HIS A 1 132 ? 8.227 -12.965 16.257 1.00 57.19 132 HIS A N 1
ATOM 1089 C CA . HIS A 1 132 ? 7.615 -14.026 17.065 1.00 57.19 132 HIS A CA 1
ATOM 1090 C C . HIS A 1 132 ? 6.744 -14.999 16.261 1.00 57.19 132 HIS A C 1
ATOM 1092 O O . HIS A 1 132 ? 5.942 -15.724 16.845 1.00 57.19 132 HIS A O 1
ATOM 1098 N N . ASP A 1 133 ? 6.889 -15.014 14.935 1.00 51.62 133 ASP A N 1
ATOM 1099 C CA . ASP A 1 133 ? 6.294 -16.014 14.040 1.00 51.62 133 ASP A CA 1
ATOM 1100 C C . ASP A 1 133 ? 4.757 -16.154 14.134 1.00 51.62 133 ASP A C 1
ATOM 1102 O O . ASP A 1 133 ? 4.164 -17.142 13.705 1.00 51.62 133 ASP A O 1
ATOM 1106 N N . ARG A 1 134 ? 4.055 -15.113 14.611 1.00 53.19 134 ARG A N 1
ATOM 1107 C CA . ARG A 1 134 ? 2.576 -15.057 14.634 1.00 53.19 134 ARG A CA 1
ATOM 1108 C C . ARG A 1 134 ? 1.968 -14.802 13.241 1.00 53.19 134 ARG A C 1
ATOM 1110 O O . ARG A 1 134 ? 0.765 -14.588 13.105 1.00 53.19 134 ARG A O 1
ATOM 1117 N N . ASN A 1 135 ? 2.797 -14.831 12.195 1.00 49.53 135 ASN A N 1
ATOM 1118 C CA . ASN A 1 135 ? 2.482 -14.475 10.808 1.00 49.53 135 ASN A CA 1
ATOM 1119 C C . ASN A 1 135 ? 1.958 -15.633 9.947 1.00 49.53 135 ASN A C 1
ATOM 1121 O O . ASN A 1 135 ? 1.846 -15.485 8.726 1.00 49.53 135 ASN A O 1
ATOM 1125 N N . THR A 1 136 ? 1.590 -16.767 10.544 1.00 48.94 136 THR A N 1
ATOM 1126 C CA . THR A 1 136 ? 1.083 -17.946 9.816 1.00 48.94 136 THR A CA 1
ATOM 1127 C C . THR A 1 136 ? -0.125 -17.637 8.914 1.00 48.94 136 THR A C 1
ATOM 1129 O O . THR A 1 136 ? -0.349 -18.317 7.916 1.00 48.94 136 THR A O 1
ATOM 1132 N N . SER A 1 137 ? -0.863 -16.555 9.179 1.00 48.12 137 SER A N 1
ATOM 1133 C CA . SER A 1 137 ? -2.074 -16.157 8.447 1.00 48.12 137 SER A CA 1
ATOM 1134 C C . SER A 1 137 ? -1.857 -15.241 7.222 1.00 48.12 137 SER A C 1
ATOM 1136 O O . SER A 1 137 ? -2.819 -14.942 6.515 1.00 48.12 137 SER A O 1
ATOM 1138 N N . ILE A 1 138 ? -0.624 -14.818 6.895 1.00 47.88 138 ILE A N 1
ATOM 1139 C CA . ILE A 1 138 ? -0.349 -13.888 5.764 1.00 47.88 138 ILE A CA 1
ATOM 1140 C C . ILE A 1 138 ? 0.264 -14.599 4.549 1.00 47.88 138 ILE A C 1
ATOM 1142 O O . ILE A 1 138 ? 0.660 -13.966 3.570 1.00 47.88 138 ILE A O 1
ATOM 1146 N N . LEU A 1 139 ? 0.277 -15.931 4.531 1.00 46.69 139 LEU A N 1
ATOM 1147 C CA . LEU A 1 139 ? 0.729 -16.696 3.361 1.00 46.69 139 LEU A CA 1
ATOM 1148 C C . LEU A 1 139 ? -0.133 -16.442 2.103 1.00 46.69 139 LEU A C 1
ATOM 1150 O O . LEU A 1 139 ? 0.295 -16.731 0.988 1.00 46.69 139 LEU A O 1
ATOM 1154 N N . VAL A 1 140 ? -1.314 -15.826 2.252 1.00 47.50 140 VAL A N 1
ATOM 1155 C CA . VAL A 1 140 ? -2.253 -15.520 1.154 1.00 47.50 140 VAL A CA 1
ATOM 1156 C C . VAL A 1 140 ? -2.220 -14.042 0.727 1.00 47.50 140 VAL A C 1
ATOM 1158 O O . VAL A 1 140 ? -3.020 -13.602 -0.103 1.00 47.50 140 VAL A O 1
ATOM 1161 N N . ALA A 1 141 ? -1.282 -13.231 1.233 1.00 48.16 141 ALA A N 1
ATOM 1162 C CA . ALA A 1 141 ? -1.104 -11.874 0.724 1.00 48.16 141 ALA A CA 1
ATOM 1163 C C . ALA A 1 141 ? -0.562 -11.923 -0.710 1.00 48.16 141 ALA A C 1
ATOM 1165 O O . ALA A 1 141 ? 0.644 -12.008 -0.946 1.00 48.16 141 ALA A O 1
ATOM 1166 N N . ARG A 1 142 ? -1.478 -11.846 -1.688 1.00 50.50 142 ARG A N 1
ATOM 1167 C CA . ARG A 1 142 ? -1.142 -11.658 -3.103 1.00 50.50 142 ARG A CA 1
ATOM 1168 C C . ARG A 1 142 ? -0.089 -10.551 -3.191 1.00 50.50 142 ARG A C 1
ATOM 1170 O O . ARG A 1 142 ? -0.332 -9.458 -2.666 1.00 50.50 142 ARG A O 1
ATOM 1177 N N . PRO A 1 143 ? 1.072 -10.794 -3.823 1.00 46.78 143 PRO A N 1
ATOM 1178 C CA . PRO A 1 143 ? 2.100 -9.778 -3.918 1.00 46.78 143 PRO A CA 1
ATOM 1179 C C . PRO A 1 143 ? 1.483 -8.526 -4.544 1.00 46.78 143 PRO A C 1
ATOM 1181 O O . PRO A 1 143 ? 0.940 -8.560 -5.645 1.00 46.78 143 PRO A O 1
ATOM 1184 N N . LYS A 1 144 ? 1.565 -7.404 -3.820 1.00 52.12 144 LYS A N 1
ATOM 1185 C CA . LYS A 1 144 ? 1.057 -6.085 -4.245 1.00 52.12 144 LYS A CA 1
ATOM 1186 C C . LYS A 1 144 ? 1.719 -5.593 -5.542 1.00 52.12 144 LYS A C 1
ATOM 1188 O O . LYS A 1 144 ? 1.297 -4.604 -6.134 1.00 52.12 144 LYS A O 1
ATOM 1193 N N . TYR A 1 145 ? 2.776 -6.279 -5.966 1.00 53.62 145 TYR A N 1
ATOM 1194 C CA . TYR A 1 145 ? 3.486 -6.048 -7.206 1.00 53.62 145 TYR A CA 1
ATOM 1195 C C . TYR A 1 145 ? 3.106 -7.147 -8.198 1.00 53.62 145 TYR A C 1
ATOM 1197 O O . TYR A 1 145 ? 3.200 -8.324 -7.840 1.00 53.62 145 TYR A O 1
ATOM 1205 N N . PRO A 1 146 ? 2.718 -6.797 -9.439 1.00 54.34 146 PRO A N 1
ATOM 1206 C CA . PRO A 1 146 ? 2.539 -7.800 -10.476 1.00 54.34 146 PRO A CA 1
ATOM 1207 C C . PRO A 1 146 ? 3.827 -8.619 -10.558 1.00 54.34 146 PRO A C 1
ATOM 1209 O O . PRO A 1 146 ? 4.922 -8.040 -10.572 1.00 54.34 146 PRO A O 1
ATOM 1212 N N . LYS A 1 147 ? 3.686 -9.954 -10.548 1.00 55.91 147 LYS A N 1
ATOM 1213 C CA . LYS A 1 147 ? 4.799 -10.889 -10.751 1.00 55.91 147 LYS A CA 1
ATOM 1214 C C . LYS A 1 147 ? 5.658 -10.355 -11.899 1.00 55.91 147 LYS A C 1
ATOM 1216 O O . LYS A 1 147 ? 5.108 -9.873 -12.891 1.00 55.91 147 LYS A O 1
ATOM 1221 N N . LYS A 1 148 ? 6.988 -10.385 -11.738 1.00 59.69 148 LYS A N 1
ATOM 1222 C CA . LYS A 1 148 ? 7.934 -10.024 -12.805 1.00 59.69 148 LYS A CA 1
ATOM 1223 C C . LYS A 1 148 ? 7.459 -10.762 -14.059 1.00 59.69 148 LYS A C 1
ATOM 1225 O O . LYS A 1 148 ? 7.400 -11.988 -14.037 1.00 59.69 148 LYS A O 1
ATOM 1230 N N . THR A 1 149 ? 6.996 -10.024 -15.069 1.00 64.19 149 THR A N 1
ATOM 1231 C CA . THR A 1 149 ? 6.522 -10.614 -16.325 1.00 64.19 149 THR A CA 1
ATOM 1232 C C . THR A 1 149 ? 7.625 -11.529 -16.822 1.00 64.19 149 THR A C 1
ATOM 1234 O O . THR A 1 149 ? 8.764 -11.068 -16.948 1.00 64.19 149 THR A O 1
ATOM 1237 N N . GLN A 1 150 ? 7.308 -12.812 -16.996 1.00 71.69 150 GLN A N 1
ATOM 1238 C CA . GLN A 1 150 ? 8.264 -13.782 -17.513 1.00 71.69 150 GLN A CA 1
ATOM 1239 C C . GLN A 1 150 ? 8.813 -13.243 -18.834 1.00 71.69 150 GLN A C 1
ATOM 1241 O O . GLN A 1 150 ? 8.061 -12.734 -19.667 1.00 71.69 150 GLN A O 1
ATOM 1246 N N . ILE A 1 151 ? 10.136 -13.261 -18.962 1.00 82.38 151 ILE A N 1
ATOM 1247 C CA . ILE A 1 151 ? 10.814 -12.821 -20.176 1.00 82.38 151 ILE A CA 1
ATOM 1248 C C . ILE A 1 151 ? 10.467 -13.851 -21.244 1.00 82.38 151 ILE A C 1
ATOM 1250 O O . ILE A 1 151 ? 10.704 -15.038 -21.034 1.00 82.38 151 ILE A O 1
ATOM 1254 N N . ILE A 1 152 ? 9.862 -13.409 -22.344 1.00 86.44 152 ILE A N 1
ATOM 1255 C CA . ILE A 1 152 ? 9.511 -14.301 -23.446 1.00 86.44 152 ILE A CA 1
ATOM 1256 C C . ILE A 1 152 ? 10.814 -14.637 -24.196 1.00 86.44 152 ILE A C 1
ATOM 1258 O O . ILE A 1 152 ? 11.500 -13.705 -24.638 1.00 86.44 152 ILE A O 1
ATOM 1262 N N . PRO A 1 153 ? 11.183 -15.927 -24.317 1.00 90.44 153 PRO A N 1
ATOM 1263 C CA . PRO A 1 153 ? 12.330 -16.356 -25.119 1.00 90.44 153 PRO A CA 1
ATOM 1264 C C . PRO A 1 153 ? 12.203 -15.880 -26.572 1.00 90.44 153 PRO A C 1
ATOM 1266 O O . PRO A 1 153 ? 11.083 -15.710 -27.064 1.00 90.44 153 PRO A O 1
ATOM 1269 N N . PHE A 1 154 ? 13.322 -15.612 -27.250 1.00 91.94 154 PHE A N 1
ATOM 1270 C CA . PHE A 1 154 ? 13.278 -15.061 -28.611 1.00 91.94 154 PHE A CA 1
ATOM 1271 C C . PHE A 1 154 ? 12.618 -16.023 -29.604 1.00 91.94 154 PHE A C 1
ATOM 1273 O O . PHE A 1 154 ? 11.859 -15.576 -30.453 1.00 91.94 154 PHE A O 1
ATOM 1280 N N . GLU A 1 155 ? 12.761 -17.329 -29.404 1.00 91.19 155 GLU A N 1
ATOM 1281 C CA . GLU A 1 155 ? 12.136 -18.401 -30.188 1.00 91.19 155 GLU A CA 1
ATOM 1282 C C . GLU A 1 155 ? 10.605 -18.272 -30.198 1.00 91.19 155 GLU A C 1
ATOM 1284 O O . GLU A 1 155 ? 9.933 -18.435 -31.220 1.00 91.19 155 GLU A O 1
ATOM 1289 N N . LYS A 1 156 ? 10.033 -17.886 -29.051 1.00 90.00 156 LYS A N 1
ATOM 1290 C CA . LYS A 1 156 ? 8.592 -17.631 -28.919 1.00 90.00 156 LYS A CA 1
ATOM 1291 C C . LYS A 1 156 ? 8.169 -16.272 -29.475 1.00 90.00 156 LYS A C 1
ATOM 1293 O O . LYS A 1 156 ? 6.990 -16.077 -29.753 1.00 90.00 156 LYS A O 1
ATOM 1298 N N . LEU A 1 157 ? 9.090 -15.314 -29.584 1.00 89.69 157 LEU A N 1
ATOM 1299 C CA . LEU A 1 157 ? 8.806 -14.016 -30.198 1.00 89.69 157 LEU A CA 1
ATOM 1300 C C . LEU A 1 157 ? 8.846 -14.104 -31.722 1.00 89.69 157 LEU A C 1
ATOM 1302 O O . LEU A 1 157 ? 7.950 -13.563 -32.358 1.00 89.69 157 LEU A O 1
ATOM 1306 N N . MET A 1 158 ? 9.818 -14.823 -32.287 1.00 90.12 158 MET A N 1
ATOM 1307 C CA . MET A 1 158 ? 9.962 -15.029 -33.733 1.00 90.12 158 MET A CA 1
ATOM 1308 C C . MET A 1 158 ? 8.744 -15.738 -34.339 1.00 90.12 158 MET A C 1
ATOM 1310 O O . MET A 1 158 ? 8.275 -15.362 -35.405 1.00 90.12 158 MET A O 1
ATOM 1314 N N . SER A 1 159 ? 8.156 -16.693 -33.612 1.00 87.81 159 SER A N 1
ATOM 1315 C CA . SER A 1 159 ? 6.954 -17.427 -34.043 1.00 87.81 159 SER A CA 1
ATOM 1316 C C . SER A 1 159 ? 5.641 -16.640 -33.929 1.00 87.81 159 SER A C 1
ATOM 1318 O O . SER A 1 159 ? 4.591 -17.128 -34.344 1.00 87.81 159 SER A O 1
ATOM 1320 N N . LYS A 1 160 ? 5.662 -15.430 -33.360 1.00 87.31 160 LYS A N 1
ATOM 1321 C CA . LYS A 1 160 ? 4.471 -14.600 -33.164 1.00 87.31 160 LYS A CA 1
ATOM 1322 C C . LYS A 1 160 ? 4.464 -13.438 -34.151 1.00 87.31 160 LYS A C 1
ATOM 1324 O O . LYS A 1 160 ? 5.471 -12.765 -34.327 1.00 87.31 160 LYS A O 1
ATOM 1329 N N . GLU A 1 161 ? 3.306 -13.083 -34.686 1.00 83.94 161 GLU A N 1
ATOM 1330 C CA . GLU A 1 161 ? 3.150 -11.833 -35.436 1.00 83.94 161 GLU A CA 1
ATOM 1331 C C . GLU A 1 161 ? 3.056 -10.627 -34.464 1.00 83.94 161 GLU A C 1
ATOM 1333 O O . GLU A 1 161 ? 2.185 -10.599 -33.588 1.00 83.94 161 GLU A O 1
ATOM 1338 N N . CYS A 1 162 ? 3.955 -9.623 -34.556 1.00 82.69 162 CYS A N 1
ATOM 1339 C CA . CYS A 1 162 ? 3.853 -8.391 -33.725 1.00 82.69 162 CYS A CA 1
ATOM 1340 C C . CYS A 1 162 ? 2.803 -7.416 -34.266 1.00 82.69 162 CYS A C 1
ATOM 1342 O O . CYS A 1 162 ? 2.008 -6.848 -33.516 1.00 82.69 162 CYS A O 1
ATOM 1344 N N . CYS A 1 163 ? 2.904 -7.115 -35.557 1.00 83.81 163 CYS A N 1
ATOM 1345 C CA . CYS A 1 163 ? 2.210 -6.029 -36.239 1.00 83.81 163 CYS A CA 1
ATOM 1346 C C . CYS A 1 163 ? 2.219 -6.287 -37.753 1.00 83.81 163 CYS A C 1
ATOM 1348 O O . CYS A 1 163 ? 2.851 -7.237 -38.211 1.00 83.81 163 CYS A O 1
ATOM 1350 N N . LYS A 1 164 ? 1.587 -5.396 -38.531 1.00 80.88 164 LYS A N 1
ATOM 1351 C CA . LYS A 1 164 ? 1.561 -5.462 -40.004 1.00 80.88 164 LYS A CA 1
ATOM 1352 C C . LYS A 1 164 ? 2.958 -5.524 -40.639 1.00 80.88 164 LYS A C 1
ATOM 1354 O O . LYS A 1 164 ? 3.137 -6.222 -41.624 1.00 80.88 164 LYS A O 1
ATOM 1359 N N . SER A 1 165 ? 3.940 -4.843 -40.047 1.00 76.50 165 SER A N 1
ATOM 1360 C CA . SER A 1 165 ? 5.338 -4.828 -40.510 1.00 76.50 165 SER A CA 1
ATOM 1361 C C . SER A 1 165 ? 6.160 -6.027 -40.022 1.00 76.50 165 SER A C 1
ATOM 1363 O O . SER A 1 165 ? 7.363 -6.073 -40.241 1.00 76.50 165 SER A O 1
ATOM 1365 N N . ASN A 1 166 ? 5.532 -6.955 -39.294 1.00 82.94 166 ASN A N 1
ATOM 1366 C CA . ASN A 1 166 ? 6.128 -8.154 -38.715 1.00 82.94 166 ASN A CA 1
ATOM 1367 C C . ASN A 1 166 ? 7.517 -7.942 -38.077 1.00 82.94 166 ASN A C 1
ATOM 1369 O O . ASN A 1 166 ? 8.472 -8.652 -38.381 1.00 82.94 166 ASN A O 1
ATOM 1373 N N . CYS A 1 167 ? 7.626 -6.974 -37.155 1.00 88.25 167 CYS A N 1
ATOM 1374 C CA . CYS A 1 167 ? 8.904 -6.600 -36.531 1.00 88.25 167 CYS A CA 1
ATOM 1375 C C . CYS A 1 167 ? 9.658 -7.769 -35.877 1.00 88.25 167 CYS A C 1
ATOM 1377 O O . CYS A 1 167 ? 10.864 -7.673 -35.694 1.00 88.25 167 CYS A O 1
ATOM 1379 N N . ASN A 1 168 ? 8.975 -8.865 -35.529 1.00 88.81 168 ASN A N 1
ATOM 1380 C CA . ASN A 1 168 ? 9.616 -10.042 -34.948 1.00 88.81 168 ASN A CA 1
ATOM 1381 C C . ASN A 1 168 ? 10.593 -10.738 -35.911 1.00 88.81 168 ASN A C 1
ATOM 1383 O O . ASN A 1 168 ? 11.531 -11.359 -35.422 1.00 88.81 168 ASN A O 1
ATOM 1387 N N . LYS A 1 169 ? 10.460 -10.554 -37.233 1.00 88.00 169 LYS A N 1
ATOM 1388 C CA . LYS A 1 169 ? 11.453 -11.026 -38.215 1.00 88.00 169 LYS A CA 1
ATOM 1389 C C . LYS A 1 169 ? 12.830 -10.384 -38.034 1.00 88.00 169 LYS A C 1
ATOM 1391 O O . LYS A 1 169 ? 13.835 -11.043 -38.233 1.00 88.00 169 LYS A O 1
ATOM 1396 N N . LEU A 1 170 ? 12.895 -9.150 -37.527 1.00 88.81 170 LEU A N 1
ATOM 1397 C CA . LEU A 1 170 ? 14.178 -8.491 -37.250 1.00 88.81 170 LEU A CA 1
ATOM 1398 C C . LEU A 1 170 ? 15.016 -9.262 -36.220 1.00 88.81 170 LEU A C 1
ATOM 1400 O O . LEU A 1 170 ? 16.242 -9.190 -36.245 1.00 88.81 170 LEU A O 1
ATOM 1404 N N . ILE A 1 171 ? 14.359 -9.986 -35.304 1.00 90.88 171 ILE A N 1
ATOM 1405 C CA . ILE A 1 171 ? 15.047 -10.845 -34.333 1.00 90.88 171 ILE A CA 1
ATOM 1406 C C . ILE A 1 171 ? 15.666 -12.049 -35.039 1.00 90.88 171 ILE A C 1
ATOM 1408 O O . ILE A 1 171 ? 16.771 -12.434 -34.680 1.00 90.88 171 ILE A O 1
ATOM 1412 N N . GLU A 1 172 ? 14.969 -12.622 -36.020 1.00 89.25 172 GLU A N 1
ATOM 1413 C CA . GLU A 1 172 ? 15.452 -13.761 -36.805 1.00 89.25 172 GLU A CA 1
ATOM 1414 C C . GLU A 1 172 ? 16.719 -13.385 -37.577 1.00 89.25 172 GLU A C 1
ATOM 1416 O O . GLU A 1 172 ? 17.722 -14.089 -37.491 1.00 89.25 172 GLU A O 1
ATOM 1421 N N . ASP A 1 173 ? 16.716 -12.209 -38.208 1.00 87.88 173 ASP A N 1
ATOM 1422 C CA . ASP A 1 173 ? 17.858 -11.719 -38.982 1.00 87.88 173 ASP A CA 1
ATOM 1423 C C . ASP A 1 173 ? 19.089 -11.409 -38.108 1.00 87.88 173 ASP A C 1
ATOM 1425 O O . ASP A 1 173 ? 20.221 -11.463 -38.585 1.00 87.88 173 ASP A O 1
ATOM 1429 N N . ASN A 1 174 ? 18.893 -11.043 -36.832 1.00 90.38 174 ASN A N 1
ATOM 1430 C CA . ASN A 1 174 ? 19.955 -10.507 -35.969 1.00 90.38 174 ASN A CA 1
ATOM 1431 C C . ASN A 1 174 ? 19.831 -10.938 -34.494 1.00 90.38 174 ASN A C 1
ATOM 1433 O O . ASN A 1 174 ? 19.902 -10.108 -33.580 1.00 90.38 174 ASN A O 1
ATOM 1437 N N . ILE A 1 175 ? 19.668 -12.235 -34.220 1.00 93.19 175 ILE A N 1
ATOM 1438 C CA . ILE A 1 175 ? 19.371 -12.729 -32.861 1.00 93.19 175 ILE A CA 1
ATOM 1439 C C . ILE A 1 175 ? 20.404 -12.289 -31.810 1.00 93.19 175 ILE A C 1
ATOM 1441 O O . ILE A 1 175 ? 20.033 -11.768 -30.755 1.00 93.19 175 ILE A O 1
ATOM 1445 N N . GLN A 1 176 ? 21.698 -12.378 -32.134 1.00 94.38 176 GLN A N 1
ATOM 1446 C CA . GLN A 1 176 ? 22.794 -12.021 -31.228 1.00 94.38 176 GLN A CA 1
ATOM 1447 C C . GLN A 1 176 ? 22.759 -10.539 -30.824 1.00 94.38 176 GLN A C 1
ATOM 1449 O O . GLN A 1 176 ? 23.048 -10.183 -29.677 1.00 94.38 176 GLN A O 1
ATOM 1454 N N . TYR A 1 177 ? 22.380 -9.659 -31.757 1.00 94.25 177 TYR A N 1
ATOM 1455 C CA . TYR A 1 177 ? 22.215 -8.233 -31.484 1.00 94.25 177 TYR A CA 1
ATOM 1456 C C . TYR A 1 177 ? 21.115 -8.014 -30.441 1.00 94.25 177 TYR A C 1
ATOM 1458 O O . TYR A 1 177 ? 21.335 -7.335 -29.435 1.00 94.25 177 TYR A O 1
ATOM 1466 N N . PHE A 1 178 ? 19.955 -8.648 -30.625 1.00 93.38 178 PHE A N 1
ATOM 1467 C CA . PHE A 1 178 ? 18.832 -8.510 -29.701 1.00 93.38 178 PHE A CA 1
ATOM 1468 C C . PHE A 1 178 ? 19.098 -9.153 -28.336 1.00 93.38 178 PHE A C 1
ATOM 1470 O O . PHE A 1 178 ? 18.647 -8.614 -27.323 1.00 93.38 178 PHE A O 1
ATOM 1477 N N . GLU A 1 179 ? 19.864 -10.241 -28.267 1.00 93.12 179 GLU A N 1
ATOM 1478 C CA . GLU A 1 179 ? 20.338 -10.825 -27.006 1.00 93.12 179 GLU A CA 1
ATOM 1479 C C . GLU A 1 179 ? 21.211 -9.863 -26.211 1.00 93.12 179 GLU A C 1
ATOM 1481 O O . GLU A 1 179 ? 20.924 -9.592 -25.039 1.00 93.12 179 GLU A O 1
ATOM 1486 N N . ASN A 1 180 ? 22.212 -9.272 -26.862 1.00 94.06 180 ASN A N 1
ATOM 1487 C CA . ASN A 1 180 ? 23.089 -8.285 -26.243 1.00 94.06 180 ASN A CA 1
ATOM 1488 C C . ASN A 1 180 ? 22.296 -7.056 -25.783 1.00 94.06 180 ASN A C 1
ATOM 1490 O O . ASN A 1 180 ? 22.433 -6.597 -24.643 1.00 94.06 180 ASN A O 1
ATOM 1494 N N . LEU A 1 181 ? 21.403 -6.558 -26.637 1.00 93.31 181 LEU A N 1
ATOM 1495 C CA . LEU A 1 181 ? 20.573 -5.394 -26.352 1.00 93.31 181 LEU A CA 1
ATOM 1496 C C . LEU A 1 181 ? 19.604 -5.660 -25.186 1.00 93.31 181 LEU A C 1
ATOM 1498 O O . LEU A 1 181 ? 19.429 -4.820 -24.296 1.00 93.31 181 LEU A O 1
ATOM 1502 N N . ARG A 1 182 ? 19.020 -6.863 -25.128 1.00 92.50 182 ARG A N 1
ATOM 1503 C CA . ARG A 1 182 ? 18.174 -7.326 -24.020 1.00 92.50 182 ARG A CA 1
ATOM 1504 C C . ARG A 1 182 ? 18.974 -7.451 -22.723 1.00 92.50 182 ARG A C 1
ATOM 1506 O O . ARG A 1 182 ? 18.482 -7.000 -21.686 1.00 92.50 182 ARG A O 1
ATOM 1513 N N . ALA A 1 183 ? 20.180 -8.016 -22.757 1.00 91.00 183 ALA A N 1
ATOM 1514 C CA . ALA A 1 183 ? 21.046 -8.140 -21.585 1.00 91.00 183 ALA A CA 1
ATOM 1515 C C . ALA A 1 183 ? 21.403 -6.760 -21.005 1.00 91.00 183 ALA A C 1
ATOM 1517 O O . ALA A 1 183 ? 21.193 -6.502 -19.815 1.00 91.00 183 ALA A O 1
ATOM 1518 N N . GLN A 1 184 ? 21.819 -5.820 -21.857 1.00 92.12 184 GLN A N 1
ATOM 1519 C CA . GLN A 1 184 ? 22.134 -4.447 -21.450 1.00 92.12 184 GLN A CA 1
ATOM 1520 C C . GLN A 1 184 ? 20.916 -3.713 -20.871 1.00 92.12 184 GLN A C 1
ATOM 1522 O O . GLN A 1 184 ? 21.009 -3.050 -19.828 1.00 92.12 184 GLN A O 1
ATOM 1527 N N . ALA A 1 185 ? 19.745 -3.864 -21.497 1.00 90.94 185 ALA A N 1
ATOM 1528 C CA . ALA A 1 185 ? 18.505 -3.244 -21.039 1.00 90.94 185 ALA A CA 1
ATOM 1529 C C . ALA A 1 185 ? 18.052 -3.748 -19.655 1.00 90.94 185 ALA A C 1
ATOM 1531 O O . ALA A 1 185 ? 17.338 -3.034 -18.938 1.00 90.94 185 ALA A O 1
ATOM 1532 N N . GLN A 1 186 ? 18.453 -4.958 -19.254 1.00 87.44 186 GLN A N 1
ATOM 1533 C CA . GLN A 1 186 ? 18.118 -5.529 -17.948 1.00 87.44 186 GLN A CA 1
ATOM 1534 C C . GLN A 1 186 ? 18.983 -4.995 -16.802 1.00 87.44 186 GLN A C 1
ATOM 1536 O O . GLN A 1 186 ? 18.525 -5.011 -15.659 1.00 87.44 186 GLN A O 1
ATOM 1541 N N . MET A 1 187 ? 20.171 -4.452 -17.086 1.00 87.56 187 MET A N 1
ATOM 1542 C CA . MET A 1 187 ? 21.086 -3.954 -16.051 1.00 87.56 187 MET A CA 1
ATOM 1543 C C . MET A 1 187 ? 20.516 -2.756 -15.279 1.00 87.56 187 MET A C 1
ATOM 1545 O O . MET A 1 187 ? 20.664 -2.654 -14.063 1.00 87.56 187 MET A O 1
ATOM 1549 N N . SER A 1 188 ? 19.867 -1.808 -15.967 1.00 85.38 188 SER A N 1
ATOM 1550 C CA . SER A 1 188 ? 19.299 -0.620 -15.320 1.00 85.38 188 SER A CA 1
ATOM 1551 C C . SER A 1 188 ? 18.233 0.075 -16.169 1.00 85.38 188 SER A C 1
ATOM 1553 O O . SER A 1 188 ? 18.156 -0.080 -17.386 1.00 85.38 188 SER A O 1
ATOM 1555 N N . ARG A 1 189 ? 17.430 0.947 -15.539 1.00 83.62 189 ARG A N 1
ATOM 1556 C CA . ARG A 1 189 ? 16.470 1.805 -16.264 1.00 83.62 189 ARG A CA 1
ATOM 1557 C C . ARG A 1 189 ? 17.154 2.789 -17.221 1.00 83.62 189 ARG A C 1
ATOM 1559 O O . ARG A 1 189 ? 16.528 3.186 -18.199 1.00 83.62 189 ARG A O 1
ATOM 1566 N N . LYS A 1 190 ? 18.387 3.213 -16.917 1.00 87.12 190 LYS A N 1
ATOM 1567 C CA . LYS A 1 190 ? 19.175 4.125 -17.760 1.00 87.12 190 LYS A CA 1
ATOM 1568 C C . LYS A 1 190 ? 19.636 3.399 -19.022 1.00 87.12 190 LYS A C 1
ATOM 1570 O O . LYS A 1 190 ? 19.377 3.898 -20.110 1.00 87.12 190 LYS A O 1
ATOM 1575 N N . ASN A 1 191 ? 20.201 2.200 -18.875 1.00 88.88 191 ASN A N 1
ATOM 1576 C CA . ASN A 1 191 ? 20.629 1.377 -20.010 1.00 88.88 191 ASN A CA 1
ATOM 1577 C C . ASN A 1 191 ? 19.443 0.996 -20.884 1.00 88.88 191 ASN A C 1
ATOM 1579 O O . ASN A 1 191 ? 19.503 1.168 -22.087 1.00 88.88 191 ASN A O 1
ATOM 1583 N N . LYS A 1 192 ? 18.305 0.644 -20.280 1.00 87.50 192 LYS A N 1
ATOM 1584 C CA . LYS A 1 192 ? 17.072 0.397 -21.032 1.00 87.50 192 LYS A CA 1
ATOM 1585 C C . LYS A 1 192 ? 16.672 1.556 -21.951 1.00 87.50 192 LYS A C 1
ATOM 1587 O O . LYS A 1 192 ? 16.209 1.311 -23.053 1.00 87.50 192 LYS A O 1
ATOM 1592 N N . ARG A 1 193 ? 16.819 2.812 -21.510 1.00 87.38 193 ARG A N 1
ATOM 1593 C CA . ARG A 1 193 ? 16.526 3.981 -22.362 1.00 87.38 193 ARG A CA 1
ATOM 1594 C C . ARG A 1 193 ? 17.531 4.105 -23.500 1.00 87.38 193 ARG A C 1
ATOM 1596 O O . ARG A 1 193 ? 17.098 4.309 -24.624 1.00 87.38 193 ARG A O 1
ATOM 1603 N N . LYS A 1 194 ? 18.818 3.912 -23.201 1.00 91.31 194 LYS A N 1
ATOM 1604 C CA . LYS A 1 194 ? 19.884 3.912 -24.206 1.00 91.31 194 LYS A CA 1
ATOM 1605 C C . LYS A 1 194 ? 19.666 2.836 -25.265 1.00 91.31 194 LYS A C 1
ATOM 1607 O O . LYS A 1 194 ? 19.710 3.154 -26.435 1.00 91.31 194 LYS A O 1
ATOM 1612 N N . CYS A 1 195 ? 19.324 1.611 -24.868 1.00 92.88 195 CYS A N 1
ATOM 1613 C CA . CYS A 1 195 ? 19.039 0.522 -25.801 1.00 92.88 195 CYS A CA 1
ATOM 1614 C C . CYS A 1 195 ? 17.835 0.818 -26.712 1.00 92.88 195 CYS A C 1
ATOM 1616 O O . CYS A 1 195 ? 17.812 0.371 -27.847 1.00 92.88 195 CYS A O 1
ATOM 1618 N N . ILE A 1 196 ? 16.827 1.564 -26.234 1.00 89.25 196 ILE A N 1
ATOM 1619 C CA . ILE A 1 196 ? 15.690 1.988 -27.074 1.00 89.25 196 ILE A CA 1
ATOM 1620 C C . ILE A 1 196 ? 16.113 3.063 -28.078 1.00 89.25 196 ILE A C 1
ATOM 1622 O O . ILE A 1 196 ? 15.593 3.079 -29.186 1.00 89.25 196 ILE A O 1
ATOM 1626 N N . GLU A 1 197 ? 16.977 3.991 -27.667 1.00 89.44 197 GLU A N 1
ATOM 1627 C CA . GLU A 1 197 ? 17.521 5.035 -28.544 1.00 89.44 197 GLU A CA 1
ATOM 1628 C C . GLU A 1 197 ? 18.422 4.389 -29.606 1.00 89.44 197 GLU A C 1
ATOM 1630 O O . GLU A 1 197 ? 18.116 4.500 -30.784 1.00 89.44 197 GLU A O 1
ATOM 1635 N N . GLN A 1 198 ? 19.361 3.540 -29.187 1.00 91.00 198 GLN A N 1
ATOM 1636 C CA . GLN A 1 198 ? 20.206 2.737 -30.070 1.00 91.00 198 GLN A CA 1
ATOM 1637 C C . GLN A 1 198 ? 19.397 1.899 -31.071 1.00 91.00 198 GLN A C 1
ATOM 1639 O O . GLN A 1 198 ? 19.675 1.943 -32.258 1.00 91.00 198 GLN A O 1
ATOM 1644 N N . LEU A 1 199 ? 18.349 1.191 -30.628 1.00 89.44 199 LEU A N 1
ATOM 1645 C CA . LEU A 1 199 ? 17.508 0.396 -31.532 1.00 89.44 199 LEU A CA 1
ATOM 1646 C C . LEU A 1 199 ? 16.864 1.241 -32.642 1.00 89.44 199 LEU A C 1
ATOM 1648 O O . LEU A 1 199 ? 16.630 0.745 -33.739 1.00 89.44 199 LEU A O 1
ATOM 1652 N N . LYS A 1 200 ? 16.519 2.498 -32.345 1.00 85.94 200 LYS A N 1
ATOM 1653 C CA . LYS A 1 200 ? 15.940 3.415 -33.332 1.00 85.94 200 LYS A CA 1
ATOM 1654 C C . LYS A 1 200 ? 16.993 3.984 -34.270 1.00 85.94 200 LYS A C 1
ATOM 1656 O O . LYS A 1 200 ? 16.693 4.176 -35.441 1.00 85.94 200 LYS A O 1
ATOM 1661 N N . ASP A 1 201 ? 18.178 4.262 -33.745 1.00 86.88 201 ASP A N 1
ATOM 1662 C CA . ASP A 1 201 ? 19.286 4.798 -34.526 1.00 86.88 201 ASP A CA 1
ATOM 1663 C C . ASP A 1 201 ? 19.805 3.731 -35.507 1.00 86.88 201 ASP A C 1
ATOM 1665 O O . ASP A 1 201 ? 19.941 4.011 -36.696 1.00 86.88 201 ASP A O 1
ATOM 1669 N N . ASP A 1 202 ? 19.970 2.487 -35.041 1.00 84.81 202 ASP A N 1
ATOM 1670 C CA . ASP A 1 202 ? 20.499 1.362 -35.826 1.00 84.81 202 ASP A CA 1
ATOM 1671 C C . ASP A 1 202 ? 19.546 0.916 -36.955 1.00 84.81 202 ASP A C 1
ATOM 1673 O O . ASP A 1 202 ? 19.996 0.493 -38.017 1.00 84.81 202 ASP A O 1
ATOM 1677 N N . LEU A 1 203 ? 18.225 1.014 -36.751 1.00 80.06 203 LEU A N 1
ATOM 1678 C CA . LEU A 1 203 ? 17.214 0.614 -37.747 1.00 80.06 203 LEU A CA 1
ATOM 1679 C C . LEU A 1 203 ? 16.782 1.762 -38.680 1.00 80.06 203 LEU A C 1
ATOM 1681 O O . LEU A 1 203 ? 16.040 1.539 -39.639 1.00 80.06 203 LEU A O 1
ATOM 1685 N N . GLY A 1 204 ? 17.275 2.979 -38.434 1.00 71.88 204 GLY A N 1
ATOM 1686 C CA . GLY A 1 204 ? 17.029 4.161 -39.257 1.00 71.88 204 GLY A CA 1
ATOM 1687 C C . GLY A 1 204 ? 15.596 4.712 -39.189 1.00 71.88 204 GLY A C 1
ATOM 1688 O O . GLY A 1 204 ? 14.680 4.119 -38.621 1.00 71.88 204 GLY A O 1
ATOM 1689 N N . GLN A 1 205 ? 15.380 5.881 -39.807 1.00 63.97 205 GLN A N 1
ATOM 1690 C CA . GLN A 1 205 ? 14.077 6.575 -39.798 1.00 63.97 205 GLN A CA 1
ATOM 1691 C C . GLN A 1 205 ? 12.976 5.865 -40.608 1.00 63.97 205 GLN A C 1
ATOM 1693 O O . GLN A 1 205 ? 11.806 6.207 -40.463 1.00 63.97 205 GLN A O 1
ATOM 1698 N N . ASN A 1 206 ? 13.334 4.875 -41.433 1.00 60.91 206 ASN A N 1
ATOM 1699 C CA . ASN A 1 206 ? 12.412 4.209 -42.357 1.00 60.91 206 ASN A CA 1
ATOM 1700 C C . ASN A 1 206 ? 11.728 2.963 -41.763 1.00 60.91 206 ASN A C 1
ATOM 1702 O O . ASN A 1 206 ? 10.821 2.419 -42.390 1.00 60.91 206 ASN A O 1
ATOM 1706 N N . PHE A 1 207 ? 12.134 2.501 -40.574 1.00 67.44 207 PHE A N 1
ATOM 1707 C CA . PHE A 1 207 ? 11.513 1.351 -39.913 1.00 67.44 207 PHE A CA 1
ATOM 1708 C C . PHE A 1 207 ? 10.538 1.780 -38.810 1.00 67.44 207 PHE A C 1
ATOM 1710 O O . PHE A 1 207 ? 10.923 2.170 -37.705 1.00 67.44 207 PHE A O 1
ATOM 1717 N N . ASP A 1 208 ? 9.242 1.609 -39.073 1.00 75.12 208 ASP A N 1
ATOM 1718 C CA . ASP A 1 208 ? 8.186 1.786 -38.073 1.00 75.12 208 ASP A CA 1
ATOM 1719 C C . ASP A 1 208 ? 8.111 0.579 -37.121 1.00 75.12 208 ASP A C 1
ATOM 1721 O O . ASP A 1 208 ? 7.296 -0.338 -37.262 1.00 75.12 208 ASP A O 1
ATOM 1725 N N . ILE A 1 209 ? 8.977 0.571 -36.106 1.00 84.50 209 ILE A N 1
ATOM 1726 C CA . ILE A 1 209 ? 9.004 -0.487 -35.089 1.00 84.50 209 ILE A CA 1
ATOM 1727 C C . ILE A 1 209 ? 7.796 -0.355 -34.148 1.00 84.50 209 ILE A C 1
ATOM 1729 O O . ILE A 1 209 ? 7.627 0.649 -33.442 1.00 84.50 209 ILE A O 1
ATOM 1733 N N . CYS A 1 210 ? 6.977 -1.411 -34.055 1.00 86.75 210 CYS A N 1
ATOM 1734 C CA . CYS A 1 210 ? 5.851 -1.458 -33.118 1.00 86.75 210 CYS A CA 1
ATOM 1735 C C . CYS A 1 210 ? 6.345 -1.268 -31.667 1.00 86.75 210 CYS A C 1
ATOM 1737 O O . CYS A 1 210 ? 7.270 -1.930 -31.198 1.00 86.75 210 CYS A O 1
ATOM 1739 N N . LYS A 1 211 ? 5.659 -0.422 -30.881 1.00 85.12 211 LYS A N 1
ATOM 1740 C CA . LYS A 1 211 ? 5.936 -0.276 -29.433 1.00 85.12 211 LYS A CA 1
ATOM 1741 C C . LYS A 1 211 ? 5.891 -1.616 -28.699 1.00 85.12 211 LYS A C 1
ATOM 1743 O O . LYS A 1 211 ? 6.624 -1.802 -27.735 1.00 85.12 211 LYS A O 1
ATOM 1748 N N . GLN A 1 212 ? 5.019 -2.519 -29.147 1.00 85.69 212 GLN A N 1
ATOM 1749 C CA . GLN A 1 212 ? 4.870 -3.849 -28.573 1.00 85.69 212 GLN A CA 1
ATOM 1750 C C . GLN A 1 212 ? 6.137 -4.694 -28.771 1.00 85.69 212 GLN A C 1
ATOM 1752 O O . GLN A 1 212 ? 6.609 -5.279 -27.802 1.00 85.69 212 GLN A O 1
ATOM 1757 N N . PHE A 1 213 ? 6.762 -4.642 -29.951 1.00 89.88 213 PHE A N 1
ATOM 1758 C CA . PHE A 1 213 ? 8.055 -5.284 -30.193 1.00 89.88 213 PHE A CA 1
ATOM 1759 C C . PHE A 1 213 ? 9.135 -4.757 -29.259 1.00 89.88 213 PHE A C 1
ATOM 1761 O O . PHE A 1 213 ? 9.812 -5.544 -28.618 1.00 89.88 213 PHE A O 1
ATOM 1768 N N . ILE A 1 214 ? 9.250 -3.437 -29.083 1.00 88.75 214 ILE A N 1
ATOM 1769 C CA . ILE A 1 214 ? 10.248 -2.861 -28.165 1.00 88.75 214 ILE A CA 1
ATOM 1770 C C . ILE A 1 214 ? 10.036 -3.376 -26.727 1.00 88.75 214 ILE A C 1
ATOM 1772 O O . ILE A 1 214 ? 10.998 -3.649 -26.007 1.00 88.75 214 ILE A O 1
ATOM 1776 N N . ILE A 1 215 ? 8.778 -3.518 -26.291 1.00 85.56 215 ILE A N 1
ATOM 1777 C CA . ILE A 1 215 ? 8.434 -4.055 -24.964 1.00 85.56 215 ILE A CA 1
ATOM 1778 C C . ILE A 1 215 ? 8.849 -5.527 -24.834 1.00 85.56 215 ILE A C 1
ATOM 1780 O O . ILE A 1 215 ? 9.406 -5.902 -23.794 1.00 85.56 215 ILE A O 1
ATOM 1784 N N . ASP A 1 216 ? 8.569 -6.328 -25.859 1.00 87.75 216 ASP A N 1
ATOM 1785 C CA . ASP A 1 216 ? 8.752 -7.778 -25.853 1.00 87.75 216 ASP A CA 1
ATOM 1786 C C . ASP A 1 216 ? 10.224 -8.169 -26.100 1.00 87.75 216 ASP A C 1
ATOM 1788 O O . ASP A 1 216 ? 10.798 -8.952 -25.338 1.00 87.75 216 ASP A O 1
ATOM 1792 N N . ALA A 1 217 ? 10.888 -7.542 -27.074 1.00 88.81 217 ALA A N 1
ATOM 1793 C CA . ALA A 1 217 ? 12.294 -7.758 -27.409 1.00 88.81 217 ALA A CA 1
ATOM 1794 C C . ALA A 1 217 ? 13.233 -7.330 -26.268 1.00 88.81 217 ALA A C 1
ATOM 1796 O O . ALA A 1 217 ? 14.106 -8.101 -25.874 1.00 88.81 217 ALA A O 1
ATOM 1797 N N . LEU A 1 218 ? 13.015 -6.163 -25.646 1.00 87.00 218 LEU A N 1
ATOM 1798 C CA . LEU A 1 218 ? 13.876 -5.650 -24.561 1.00 87.00 218 LEU A CA 1
ATOM 1799 C C . LEU A 1 218 ? 13.412 -6.033 -23.148 1.00 87.00 218 LEU A C 1
ATOM 1801 O O . LEU A 1 218 ? 13.972 -5.549 -22.160 1.00 87.00 218 LEU A O 1
ATOM 1805 N N . ALA A 1 219 ? 12.389 -6.886 -23.051 1.00 68.25 219 ALA A N 1
ATOM 1806 C CA . ALA A 1 219 ? 11.832 -7.459 -21.833 1.00 68.25 219 ALA A CA 1
ATOM 1807 C C . ALA A 1 219 ? 11.476 -6.452 -20.710 1.00 68.25 219 ALA A C 1
ATOM 1809 O O . ALA A 1 219 ? 12.309 -5.889 -19.984 1.00 68.25 219 ALA A O 1
ATOM 1810 N N . GLY A 1 220 ? 10.177 -6.284 -20.456 1.00 60.56 220 GLY A N 1
ATOM 1811 C CA . GLY A 1 220 ? 9.694 -5.691 -19.204 1.00 60.56 220 GLY A CA 1
ATOM 1812 C C . GLY A 1 220 ? 9.716 -4.163 -19.173 1.00 60.56 220 GLY A C 1
ATOM 1813 O O . GLY A 1 220 ? 10.005 -3.547 -18.139 1.00 60.56 220 GLY A O 1
ATOM 1814 N N . LEU A 1 221 ? 9.395 -3.515 -20.291 1.00 53.56 221 LEU A N 1
ATOM 1815 C CA . LEU A 1 221 ? 8.817 -2.179 -20.204 1.00 53.56 221 LEU A CA 1
ATOM 1816 C C . LEU A 1 221 ? 7.422 -2.321 -19.584 1.00 53.56 221 LEU A C 1
ATOM 1818 O O . LEU A 1 221 ? 6.480 -2.791 -20.214 1.00 53.56 221 LEU A O 1
ATOM 1822 N N . ARG A 1 222 ? 7.265 -1.892 -18.324 1.00 56.16 222 ARG A N 1
ATOM 1823 C CA . ARG A 1 222 ? 5.922 -1.566 -17.823 1.00 56.16 222 ARG A CA 1
ATOM 1824 C C . ARG A 1 222 ? 5.337 -0.557 -18.818 1.00 56.16 222 ARG A C 1
ATOM 1826 O O . ARG A 1 222 ? 6.010 0.443 -19.078 1.00 56.16 222 ARG A O 1
ATOM 1833 N N . LYS A 1 223 ? 4.115 -0.784 -19.326 1.00 51.78 223 LYS A N 1
ATOM 1834 C CA . LYS A 1 223 ? 3.386 0.115 -20.260 1.00 51.78 223 LYS A CA 1
ATOM 1835 C C . LYS A 1 223 ? 3.544 1.616 -19.918 1.00 51.78 223 LYS A C 1
ATOM 1837 O O . LYS A 1 223 ? 3.596 2.465 -20.801 1.00 51.78 223 LYS A O 1
ATOM 1842 N N . LEU A 1 224 ? 3.723 1.922 -18.631 1.00 48.62 224 LEU A N 1
ATOM 1843 C CA . LEU A 1 224 ? 3.930 3.252 -18.053 1.00 48.62 224 LEU A CA 1
ATOM 1844 C C . LEU A 1 224 ? 5.180 4.026 -18.530 1.00 48.62 224 LEU A C 1
ATOM 1846 O O . LEU A 1 224 ? 5.148 5.253 -18.523 1.00 48.62 224 LEU A O 1
ATOM 1850 N N . VAL A 1 225 ? 6.282 3.380 -18.938 1.00 52.41 225 VAL A N 1
ATOM 1851 C CA . VAL A 1 225 ? 7.518 4.120 -19.299 1.00 52.41 225 VAL A CA 1
ATOM 1852 C C . VAL A 1 225 ? 7.418 4.772 -20.683 1.00 52.41 225 VAL A C 1
ATOM 1854 O O . VAL A 1 225 ? 7.965 5.855 -20.885 1.00 52.41 225 VAL A O 1
ATOM 1857 N N . ILE A 1 226 ? 6.674 4.168 -21.612 1.00 51.97 226 ILE A N 1
ATOM 1858 C CA . ILE A 1 226 ? 6.501 4.704 -22.972 1.00 51.97 226 ILE A CA 1
ATOM 1859 C C . ILE A 1 226 ? 5.489 5.864 -22.978 1.00 51.97 226 ILE A C 1
ATOM 1861 O O . ILE A 1 226 ? 5.710 6.876 -23.643 1.00 51.97 226 ILE A O 1
ATOM 1865 N N . GLN A 1 227 ? 4.423 5.778 -22.171 1.00 49.72 227 GLN A N 1
ATOM 1866 C CA . GLN A 1 227 ? 3.405 6.835 -22.071 1.00 49.72 227 GLN A CA 1
ATOM 1867 C C . GLN A 1 227 ? 3.932 8.122 -21.412 1.00 49.72 227 GLN A C 1
ATOM 1869 O O . GLN A 1 227 ? 3.559 9.218 -21.826 1.00 49.72 227 GLN A O 1
ATOM 1874 N N . ALA A 1 228 ? 4.850 8.021 -20.443 1.00 51.00 228 ALA A N 1
ATOM 1875 C CA . ALA A 1 228 ? 5.369 9.186 -19.723 1.00 51.00 228 ALA A CA 1
ATOM 1876 C C . ALA A 1 228 ? 6.232 10.133 -20.590 1.00 51.00 228 ALA A C 1
ATOM 1878 O O . ALA A 1 228 ? 6.216 11.343 -20.360 1.00 51.00 228 ALA A O 1
ATOM 1879 N N . LYS A 1 229 ? 6.961 9.622 -21.601 1.00 52.06 229 LYS A N 1
ATOM 1880 C CA . LYS A 1 229 ? 7.722 10.465 -22.554 1.00 52.06 229 LYS A CA 1
ATOM 1881 C C . LYS A 1 229 ? 6.783 11.121 -23.580 1.00 52.06 229 LYS A C 1
ATOM 1883 O O . LYS A 1 229 ? 6.930 12.311 -23.838 1.00 52.06 229 LYS A O 1
ATOM 1888 N N . GLN A 1 230 ? 5.772 10.398 -24.082 1.00 51.34 230 GLN A N 1
ATOM 1889 C CA . GLN A 1 230 ? 4.775 10.975 -24.999 1.00 51.34 230 GLN A CA 1
ATOM 1890 C C . GLN A 1 230 ? 3.953 12.086 -24.331 1.00 51.34 230 GLN A C 1
ATOM 1892 O O . GLN A 1 230 ? 3.779 13.146 -24.917 1.00 51.34 230 GLN A O 1
ATOM 1897 N N . GLN A 1 231 ? 3.527 11.907 -23.077 1.00 51.03 231 GLN A N 1
ATOM 1898 C CA . GLN A 1 231 ? 2.788 12.946 -22.350 1.00 51.03 231 GLN A CA 1
ATOM 1899 C C . GLN A 1 231 ? 3.645 14.175 -22.005 1.00 51.03 231 GLN A C 1
ATOM 1901 O O . GLN A 1 231 ? 3.114 15.281 -21.979 1.00 51.03 231 GLN A O 1
ATOM 1906 N N . ARG A 1 232 ? 4.959 14.025 -21.767 1.00 54.12 232 ARG A N 1
ATOM 1907 C CA . ARG A 1 232 ? 5.862 15.176 -21.568 1.00 54.12 232 ARG A CA 1
ATOM 1908 C C . ARG A 1 232 ? 6.112 15.958 -22.855 1.00 54.12 232 ARG A C 1
ATOM 1910 O O . ARG A 1 232 ? 6.078 17.179 -22.801 1.00 54.12 232 ARG A O 1
ATOM 1917 N N . LEU A 1 233 ? 6.300 15.279 -23.988 1.00 53.25 233 LEU A N 1
ATOM 1918 C CA . LEU A 1 233 ? 6.452 15.935 -25.293 1.00 53.25 233 LEU A CA 1
ATOM 1919 C C . LEU A 1 233 ? 5.166 16.662 -25.716 1.00 53.25 233 LEU A C 1
ATOM 1921 O O . LEU A 1 233 ? 5.234 17.800 -26.164 1.00 53.25 233 LEU A O 1
ATOM 1925 N N . ILE A 1 234 ? 3.993 16.064 -25.474 1.00 53.88 234 ILE A N 1
ATOM 1926 C CA . ILE A 1 234 ? 2.692 16.709 -25.726 1.00 53.88 234 ILE A CA 1
ATOM 1927 C C . ILE A 1 234 ? 2.499 17.946 -24.833 1.00 53.88 234 ILE A C 1
ATOM 1929 O O . ILE A 1 234 ? 2.034 18.975 -25.313 1.00 53.88 234 ILE A O 1
ATOM 1933 N N . ARG A 1 235 ? 2.883 17.885 -23.549 1.00 55.66 235 ARG A N 1
ATOM 1934 C CA . ARG A 1 235 ? 2.813 19.049 -22.644 1.00 55.66 235 ARG A CA 1
ATOM 1935 C C . ARG A 1 235 ? 3.787 20.159 -23.040 1.00 55.66 235 ARG A C 1
ATOM 1937 O O . ARG A 1 235 ? 3.409 21.318 -22.980 1.00 55.66 235 ARG A O 1
ATOM 1944 N N . HIS A 1 236 ? 4.996 19.812 -23.479 1.00 55.19 236 HIS A N 1
ATOM 1945 C CA . HIS A 1 236 ? 5.990 20.790 -23.925 1.00 55.19 236 HIS A CA 1
ATOM 1946 C C . HIS A 1 236 ? 5.571 21.483 -25.232 1.00 55.19 236 HIS A C 1
ATOM 1948 O O . HIS A 1 236 ? 5.699 22.694 -25.351 1.00 55.19 236 HIS A O 1
ATOM 1954 N N . HIS A 1 237 ? 4.989 20.745 -26.186 1.00 54.41 237 HIS A N 1
ATOM 1955 C CA . HIS A 1 237 ? 4.428 21.339 -27.405 1.00 54.41 237 HIS A CA 1
ATOM 1956 C C . HIS A 1 237 ? 3.190 22.202 -27.147 1.00 54.41 237 HIS A C 1
ATOM 1958 O O . HIS A 1 237 ? 2.990 23.186 -27.850 1.00 54.41 237 HIS A O 1
ATOM 1964 N N . ARG A 1 238 ? 2.360 21.849 -26.157 1.00 56.03 238 ARG A N 1
ATOM 1965 C CA . ARG A 1 238 ? 1.204 22.668 -25.771 1.00 56.03 238 ARG A CA 1
ATOM 1966 C C . ARG A 1 238 ? 1.651 23.979 -25.107 1.00 56.03 238 ARG A C 1
ATOM 1968 O O . ARG A 1 238 ? 1.136 25.021 -25.469 1.00 56.03 238 ARG A O 1
ATOM 1975 N N . TYR A 1 239 ? 2.680 23.929 -24.260 1.00 55.34 239 TYR A N 1
ATOM 1976 C CA . TYR A 1 239 ? 3.266 25.114 -23.621 1.00 55.34 239 TYR A CA 1
ATOM 1977 C C . TYR A 1 239 ? 3.908 26.084 -24.631 1.00 55.34 239 TYR A C 1
ATOM 1979 O O . TYR A 1 239 ? 3.753 27.291 -24.515 1.00 55.34 239 TYR A O 1
ATOM 1987 N N . LEU A 1 240 ? 4.576 25.571 -25.672 1.00 57.34 240 LEU A N 1
ATOM 1988 C CA . LEU A 1 240 ? 5.168 26.407 -26.730 1.00 57.34 240 LEU A CA 1
ATOM 1989 C C . LEU A 1 240 ? 4.133 27.046 -27.673 1.00 57.34 240 LEU A C 1
ATOM 1991 O O . LEU A 1 240 ? 4.434 28.061 -28.286 1.00 57.34 240 LEU A O 1
ATOM 1995 N N . LYS A 1 241 ? 2.926 26.474 -27.785 1.00 56.75 241 LYS A N 1
ATOM 1996 C CA . LYS A 1 241 ? 1.806 27.062 -28.542 1.00 56.75 241 LYS A CA 1
ATOM 1997 C C . LYS A 1 241 ? 1.013 28.113 -27.759 1.00 56.75 241 LYS A C 1
ATOM 1999 O O . LYS A 1 241 ? 0.197 28.790 -28.357 1.00 56.75 241 LYS A O 1
ATOM 2004 N N . GLU A 1 242 ? 1.202 28.199 -26.444 1.00 58.75 242 GLU A N 1
ATOM 2005 C CA . GLU A 1 242 ? 0.547 29.196 -25.581 1.00 58.75 242 GLU A CA 1
ATOM 2006 C C . GLU A 1 242 ? 1.429 30.443 -25.364 1.00 58.75 242 GLU A C 1
ATOM 2008 O O . GLU A 1 242 ? 0.978 31.415 -24.768 1.00 58.75 242 GLU A O 1
ATOM 2013 N N . ILE A 1 243 ? 2.686 30.413 -25.829 1.00 62.22 243 ILE A N 1
ATOM 2014 C CA . ILE A 1 243 ? 3.683 31.492 -25.681 1.00 62.22 243 ILE A CA 1
ATOM 2015 C C . ILE A 1 243 ? 3.923 32.257 -27.000 1.00 62.22 243 ILE A C 1
ATOM 2017 O O . ILE A 1 243 ? 4.524 33.329 -26.981 1.00 62.22 243 ILE A O 1
ATOM 2021 N N . LEU A 1 244 ? 3.443 31.728 -28.129 1.00 44.78 244 LEU A N 1
ATOM 2022 C CA . LEU A 1 244 ? 3.437 32.371 -29.449 1.00 44.78 244 LEU A CA 1
ATOM 2023 C C . LEU A 1 244 ? 2.008 32.774 -29.808 1.00 44.78 244 LEU A C 1
ATOM 2025 O O . LEU A 1 244 ? 1.847 33.865 -30.391 1.00 44.78 244 LEU A O 1
#

Sequence (244 aa):
MKETYKPVYPCPNPKKKGCFCLDVYFIETKALDSFPKFKNMQEVIDYLLRLRSKALFLSKQPGVIKDCKFNSTDHHRGPTKISKKLKANEYTDYIFETRRILKENGICEVSCQNILGYSNNLIYRYLKFDHHDRNTSILVARPKYPKKTQIIPFEKLMSKECCKSNCNKLIEDNIQYFENLRAQAQMSRKNKRKCIEQLKDDLGQNFDICKQFIIDALAGLRKLVIQAKQQRLIRHHRYLKEIL

pLDDT: mean 72.55, std 17.1, range [42.06, 94.38]